Protein AF-A0A163B7Q5-F1 (afdb_monomer_lite)

Secondary structure (DSSP, 8-state):
--HHHHHHHHHHHHHHHHHHHHHHHHHHHHHHHHHHHHHHHS---------------------------------------PPPPPPPPPP---PPPP----------------------S--------HHHHHHHHHHHHHHHHHHHT--TT---B-TTSSBTT-HHHHHTTSEEEETTTTEEEETT-SS-SSS--TT--EE-----TTHHHHHHHHHHTT-SSTT--TTHHHHHS-TTT-GGGEETTEE--

Organism: Didymella rabiei (NCBI:txid5454)

pLDDT: mean 74.1, std 23.97, range [29.91, 97.88]

Structure (mmCIF, N/CA/C/O backbone):
data_AF-A0A163B7Q5-F1
#
_entry.id   AF-A0A163B7Q5-F1
#
loop_
_atom_site.group_PDB
_atom_site.id
_atom_site.type_symbol
_atom_site.label_atom_id
_atom_site.label_alt_id
_atom_site.label_comp_id
_atom_site.label_asym_id
_atom_site.label_entity_id
_atom_site.label_seq_id
_atom_site.pdbx_PDB_ins_code
_atom_site.Cartn_x
_atom_site.Cartn_y
_atom_site.Cartn_z
_atom_site.occupancy
_atom_site.B_iso_or_equiv
_atom_site.auth_seq_id
_atom_site.auth_comp_id
_atom_site.auth_asym_id
_atom_site.auth_atom_id
_atom_site.pdbx_PDB_model_num
ATOM 1 N N . MET A 1 1 ? -5.877 -2.031 41.398 1.00 62.75 1 MET A N 1
ATOM 2 C CA . MET A 1 1 ? -5.238 -0.887 40.719 1.00 62.75 1 MET A CA 1
ATOM 3 C C . MET A 1 1 ? -6.334 0.127 40.439 1.00 62.75 1 MET A C 1
ATOM 5 O O . MET A 1 1 ? -7.378 -0.282 39.944 1.00 62.75 1 MET A O 1
ATOM 9 N N . ASP A 1 2 ? -6.171 1.376 40.870 1.00 93.00 2 ASP A N 1
ATOM 10 C CA . ASP A 1 2 ? -7.212 2.406 40.748 1.00 93.00 2 ASP A CA 1
ATOM 11 C C . ASP A 1 2 ? -7.309 2.894 39.292 1.00 93.00 2 ASP A C 1
ATOM 13 O O . ASP A 1 2 ? -6.299 3.161 38.643 1.00 93.00 2 ASP A O 1
ATOM 17 N N . THR A 1 3 ? -8.530 3.030 38.776 1.00 92.44 3 THR A N 1
ATOM 18 C CA . THR A 1 3 ? -8.828 3.637 37.469 1.00 92.44 3 THR A CA 1
ATOM 19 C C . THR A 1 3 ? -8.140 4.985 37.245 1.00 92.44 3 THR A C 1
ATOM 21 O O . THR A 1 3 ? -7.696 5.261 36.133 1.00 92.44 3 THR A O 1
ATOM 24 N N . ARG A 1 4 ? -7.975 5.810 38.288 1.00 93.88 4 ARG A N 1
ATOM 25 C CA . ARG A 1 4 ? -7.250 7.088 38.178 1.00 93.88 4 ARG A CA 1
ATOM 26 C C . ARG A 1 4 ? -5.761 6.904 37.895 1.00 93.88 4 ARG A C 1
ATOM 28 O O . ARG A 1 4 ? -5.181 7.693 37.154 1.00 93.88 4 ARG A O 1
ATOM 35 N N . GLN A 1 5 ? -5.164 5.857 38.454 1.00 93.94 5 GLN A N 1
ATOM 36 C CA . GLN A 1 5 ? -3.753 5.536 38.263 1.00 93.94 5 GLN A CA 1
ATOM 37 C C . GLN A 1 5 ? -3.486 5.071 36.826 1.00 93.94 5 GLN A C 1
ATOM 39 O O . GLN A 1 5 ? -2.539 5.534 36.200 1.00 93.94 5 GLN A O 1
ATOM 44 N N . LEU A 1 6 ? -4.378 4.248 36.263 1.00 93.50 6 LEU A N 1
ATOM 45 C CA . LEU A 1 6 ? -4.289 3.813 34.863 1.00 93.50 6 LEU A CA 1
ATOM 46 C C . LEU A 1 6 ? -4.396 4.982 33.873 1.00 93.50 6 LEU A C 1
ATOM 48 O O . LEU A 1 6 ? -3.662 5.019 32.890 1.00 93.50 6 LEU A O 1
ATOM 52 N N . VAL A 1 7 ? -5.277 5.954 34.133 1.00 94.69 7 VAL A N 1
ATOM 53 C CA . VAL A 1 7 ? -5.401 7.150 33.279 1.00 94.69 7 VAL A CA 1
ATOM 54 C C . VAL A 1 7 ? -4.120 7.989 33.322 1.00 94.69 7 VAL A C 1
ATOM 56 O O . VAL A 1 7 ? -3.622 8.388 32.272 1.00 94.69 7 VAL A O 1
ATOM 59 N N . GLN A 1 8 ? -3.536 8.191 34.508 1.00 94.50 8 GLN A N 1
ATOM 60 C CA . GLN A 1 8 ? -2.266 8.912 34.645 1.00 94.50 8 GLN A CA 1
ATOM 61 C C . GLN A 1 8 ? -1.108 8.213 33.924 1.00 94.50 8 GLN A C 1
ATOM 63 O O . GLN A 1 8 ? -0.305 8.877 33.268 1.00 94.50 8 GLN A O 1
ATOM 68 N N . GLU A 1 9 ? -1.022 6.885 34.013 1.00 95.19 9 GLU A N 1
ATOM 69 C CA . GLU A 1 9 ? -0.003 6.110 33.300 1.00 95.19 9 GLU A CA 1
ATOM 70 C C . GLU A 1 9 ? -0.167 6.224 31.780 1.00 95.19 9 GLU A C 1
ATOM 72 O O . GLU A 1 9 ? 0.824 6.385 31.068 1.00 95.19 9 GLU A O 1
ATOM 77 N N . LEU A 1 10 ? -1.404 6.212 31.277 1.00 94.12 10 LEU A N 1
ATOM 78 C CA . LEU A 1 10 ? -1.697 6.318 29.847 1.00 94.12 10 LEU A CA 1
ATOM 79 C C . LEU A 1 10 ? -1.366 7.714 29.296 1.00 94.12 10 LEU A C 1
ATOM 81 O O . LEU A 1 10 ? -0.771 7.826 28.220 1.00 94.12 10 LEU A O 1
ATOM 85 N N . ASP A 1 11 ? -1.662 8.772 30.054 1.00 93.44 11 ASP A N 1
ATOM 86 C CA . ASP A 1 11 ? -1.279 10.144 29.704 1.00 93.44 11 ASP A CA 1
ATOM 87 C C . ASP A 1 11 ? 0.243 10.340 29.731 1.00 93.44 11 ASP A C 1
ATOM 89 O O . ASP A 1 11 ? 0.811 10.944 28.813 1.00 93.44 11 ASP A O 1
ATOM 93 N N . ALA A 1 12 ? 0.932 9.770 30.724 1.00 93.06 12 ALA A N 1
ATOM 94 C CA . ALA A 1 12 ? 2.392 9.783 30.787 1.00 93.06 12 ALA A CA 1
ATOM 95 C C . ALA A 1 12 ? 3.013 9.037 29.594 1.00 93.06 12 ALA A C 1
ATOM 97 O O . ALA A 1 12 ? 3.944 9.537 28.956 1.00 93.06 12 ALA A O 1
ATOM 98 N N . LEU A 1 13 ? 2.461 7.873 29.235 1.00 94.50 13 LEU A N 1
ATOM 99 C CA . LEU A 1 13 ? 2.893 7.101 28.072 1.00 94.50 13 LEU A CA 1
ATOM 100 C C . LEU A 1 13 ? 2.707 7.908 26.780 1.00 94.50 13 LEU A C 1
ATOM 102 O O . LEU A 1 13 ? 3.612 7.974 25.949 1.00 94.50 13 LEU A O 1
ATOM 106 N N . ARG A 1 14 ? 1.562 8.582 26.631 1.00 90.44 14 ARG A N 1
ATOM 107 C CA . ARG A 1 14 ? 1.265 9.441 25.478 1.00 90.44 14 ARG A CA 1
ATOM 108 C C . ARG A 1 14 ? 2.238 10.616 25.376 1.00 90.44 14 ARG A C 1
ATOM 110 O O . ARG A 1 14 ? 2.710 10.915 24.277 1.00 90.44 14 ARG A O 1
ATOM 117 N N . GLY A 1 15 ? 2.579 11.244 26.502 1.00 91.12 15 GLY A N 1
ATOM 118 C CA . GLY A 1 15 ? 3.606 12.285 26.570 1.00 91.12 15 GLY A CA 1
ATOM 119 C C . GLY A 1 15 ? 4.985 11.775 26.139 1.00 91.12 15 GLY A C 1
ATOM 120 O O . GLY A 1 15 ? 5.662 12.412 25.329 1.00 91.12 15 GLY A O 1
ATOM 121 N N . ASN A 1 16 ? 5.364 10.580 26.596 1.00 92.88 16 ASN A N 1
ATOM 122 C CA . ASN A 1 16 ? 6.620 9.936 26.211 1.00 92.88 16 ASN A CA 1
ATOM 123 C C . ASN A 1 16 ? 6.667 9.613 24.711 1.00 92.88 16 ASN A C 1
ATOM 125 O O . ASN A 1 16 ? 7.675 9.887 24.059 1.00 92.88 16 ASN A O 1
ATOM 129 N N . PHE A 1 17 ? 5.570 9.114 24.132 1.00 91.81 17 PHE A N 1
ATOM 130 C CA . PHE A 1 17 ? 5.479 8.873 22.690 1.00 91.81 17 PHE A CA 1
ATOM 131 C C . PHE A 1 17 ? 5.571 10.161 21.870 1.00 91.81 17 PHE A C 1
ATOM 133 O O . PHE A 1 17 ? 6.234 10.176 20.833 1.00 91.81 17 PHE A O 1
ATOM 140 N N . ALA A 1 18 ? 4.951 11.253 22.324 1.00 86.12 18 ALA A N 1
ATOM 141 C CA . ALA A 1 18 ? 5.068 12.546 21.655 1.00 86.12 18 ALA A CA 1
ATOM 142 C C . ALA A 1 18 ? 6.522 13.046 21.654 1.00 86.12 18 ALA A C 1
ATOM 144 O O . ALA A 1 18 ? 7.028 13.464 20.612 1.00 86.12 18 ALA A O 1
ATOM 145 N N . LYS A 1 19 ? 7.220 12.925 22.791 1.00 88.31 19 LYS A N 1
ATOM 146 C CA . LYS A 1 19 ? 8.642 13.272 22.907 1.00 88.31 19 LYS A CA 1
ATOM 147 C C . LYS A 1 19 ? 9.512 12.416 21.983 1.00 88.31 19 LYS A C 1
ATOM 149 O O . LYS A 1 19 ? 10.311 12.962 21.226 1.00 88.31 19 LYS A O 1
ATOM 154 N N . TYR A 1 20 ? 9.300 11.101 21.984 1.00 90.81 20 TYR A N 1
ATOM 155 C CA . TYR A 1 20 ? 10.037 10.170 21.129 1.00 90.81 20 TYR A CA 1
ATOM 156 C C . TYR A 1 20 ? 9.820 10.454 19.637 1.00 90.81 20 TYR A C 1
ATOM 158 O O . TYR A 1 20 ? 10.761 10.405 18.851 1.00 90.81 20 TYR A O 1
ATOM 166 N N . ARG A 1 21 ? 8.596 10.824 19.233 1.00 89.12 21 ARG A N 1
ATOM 167 C CA . ARG A 1 21 ? 8.304 11.231 17.849 1.00 89.12 21 ARG A CA 1
ATOM 168 C C . ARG A 1 21 ? 9.089 12.469 17.422 1.00 89.12 21 ARG A C 1
ATOM 170 O O . ARG A 1 21 ? 9.600 12.488 16.306 1.00 89.12 21 ARG A O 1
ATOM 177 N N . VAL A 1 22 ? 9.180 13.485 18.282 1.00 89.94 22 VAL A N 1
ATOM 178 C CA . VAL A 1 22 ? 9.957 14.703 17.994 1.00 89.94 22 VAL A CA 1
ATOM 179 C C . VAL A 1 22 ? 11.446 14.377 17.890 1.00 89.94 22 VAL A C 1
ATOM 181 O O . VAL A 1 22 ? 12.104 14.809 16.949 1.00 89.94 22 VAL A O 1
ATOM 184 N N . GLU A 1 23 ? 11.970 13.570 18.811 1.00 91.31 23 GLU A N 1
ATOM 185 C CA . GLU A 1 23 ? 13.373 13.148 18.801 1.00 91.31 23 GLU A CA 1
ATOM 186 C C . GLU A 1 23 ? 13.722 12.339 17.543 1.00 91.31 23 GLU A C 1
ATOM 188 O O . GLU A 1 23 ? 14.740 12.593 16.898 1.00 91.31 23 GLU A O 1
ATOM 193 N N . MET A 1 24 ? 12.838 11.427 17.131 1.00 92.31 24 MET A N 1
ATOM 194 C CA . MET A 1 24 ? 13.016 10.645 15.910 1.00 92.31 24 MET A CA 1
ATOM 195 C C . MET A 1 24 ? 12.986 11.522 14.654 1.00 92.31 24 MET A C 1
ATOM 197 O O . MET A 1 24 ? 13.811 11.334 13.763 1.00 92.31 24 MET A O 1
ATOM 201 N N . ALA A 1 25 ? 12.083 12.507 14.589 1.00 87.12 25 ALA A N 1
ATOM 202 C CA . ALA A 1 25 ? 12.035 13.459 13.479 1.00 87.12 25 ALA A CA 1
ATOM 203 C C . ALA A 1 25 ? 13.341 14.267 13.372 1.00 87.12 25 ALA A C 1
ATOM 205 O O . ALA A 1 25 ? 13.926 14.352 12.297 1.00 87.12 25 ALA A O 1
ATOM 206 N N . LEU A 1 26 ? 13.863 14.763 14.500 1.00 91.62 26 LEU A N 1
ATOM 207 C CA . LEU A 1 26 ? 15.153 15.462 14.538 1.00 91.62 26 LEU A CA 1
ATOM 208 C C . LEU A 1 26 ? 16.321 14.563 14.108 1.00 91.62 26 LEU A C 1
ATOM 210 O O . LEU A 1 26 ? 17.268 15.032 13.469 1.00 91.62 26 LEU A O 1
ATOM 214 N N . HIS A 1 27 ? 16.272 13.275 14.451 1.00 93.19 27 HIS A N 1
ATOM 215 C CA . HIS A 1 27 ? 17.289 12.318 14.034 1.00 93.19 27 HIS A CA 1
ATOM 216 C C . HIS A 1 27 ? 17.233 12.056 12.522 1.00 93.19 27 HIS A C 1
ATOM 218 O O . HIS A 1 27 ? 18.281 12.057 11.875 1.00 93.19 27 HIS A O 1
ATOM 224 N N . ILE A 1 28 ? 16.036 11.911 11.946 1.00 92.06 28 ILE A N 1
ATOM 225 C CA . ILE A 1 28 ? 15.842 11.776 10.495 1.00 92.06 28 ILE A CA 1
ATOM 226 C C . ILE A 1 28 ? 16.388 13.016 9.770 1.00 92.06 28 ILE A C 1
ATOM 228 O O . ILE A 1 28 ? 17.255 12.868 8.910 1.00 92.06 28 ILE A O 1
ATOM 232 N N . ASP A 1 29 ? 16.016 14.228 10.196 1.00 89.38 29 ASP A N 1
ATOM 233 C CA . ASP A 1 29 ? 16.519 15.486 9.615 1.00 89.38 29 ASP A CA 1
ATOM 234 C C . ASP A 1 29 ? 18.052 15.616 9.719 1.00 89.38 29 ASP A C 1
ATOM 236 O O . ASP A 1 29 ? 18.725 16.224 8.879 1.00 89.38 29 ASP A O 1
ATOM 240 N N . SER A 1 30 ? 18.646 15.075 10.786 1.00 92.69 30 SER A N 1
ATOM 241 C CA . SER A 1 30 ? 20.101 15.020 10.956 1.00 92.69 30 SER A CA 1
ATOM 242 C C . SER A 1 30 ? 20.753 14.056 9.959 1.00 92.69 30 SER A C 1
ATOM 244 O O . SER A 1 30 ? 21.763 14.396 9.337 1.00 92.69 30 SER A O 1
ATOM 246 N N . LEU A 1 31 ? 20.168 12.871 9.764 1.00 93.31 31 LEU A N 1
ATOM 247 C CA . LEU A 1 31 ? 20.657 11.884 8.802 1.00 93.31 31 LEU A CA 1
ATOM 248 C C . LEU A 1 31 ? 20.536 12.384 7.361 1.00 93.31 31 LEU A C 1
ATOM 250 O O . LEU A 1 31 ? 21.494 12.243 6.604 1.00 93.31 31 LEU A O 1
ATOM 254 N N . GLU A 1 32 ? 19.429 13.031 6.999 1.00 93.50 32 GLU A N 1
ATOM 255 C CA . GLU A 1 32 ? 19.245 13.626 5.671 1.00 93.50 32 GLU A CA 1
ATOM 256 C C . GLU A 1 32 ? 20.287 14.713 5.389 1.00 93.50 32 GLU A C 1
ATOM 258 O O . GLU A 1 32 ? 20.926 14.709 4.336 1.00 93.50 32 GLU A O 1
ATOM 263 N N . ARG A 1 33 ? 20.555 15.601 6.357 1.00 92.06 33 ARG A N 1
ATOM 264 C CA . ARG A 1 33 ? 21.619 16.611 6.221 1.00 92.06 33 ARG A CA 1
ATOM 265 C C . ARG A 1 33 ? 22.997 15.982 6.035 1.00 92.06 33 ARG A C 1
ATOM 267 O O . ARG A 1 33 ? 23.770 16.449 5.200 1.00 92.06 33 ARG A O 1
ATOM 274 N N . ARG A 1 34 ? 23.309 14.919 6.781 1.00 93.44 34 ARG A N 1
ATOM 275 C CA . ARG A 1 34 ? 24.580 14.189 6.646 1.00 93.44 34 ARG A CA 1
ATOM 276 C C . ARG A 1 34 ? 24.700 13.495 5.294 1.00 93.44 34 ARG A C 1
ATOM 278 O O . ARG A 1 34 ? 25.780 13.517 4.713 1.00 93.44 34 ARG A O 1
ATOM 285 N N . LEU A 1 35 ? 23.613 12.910 4.79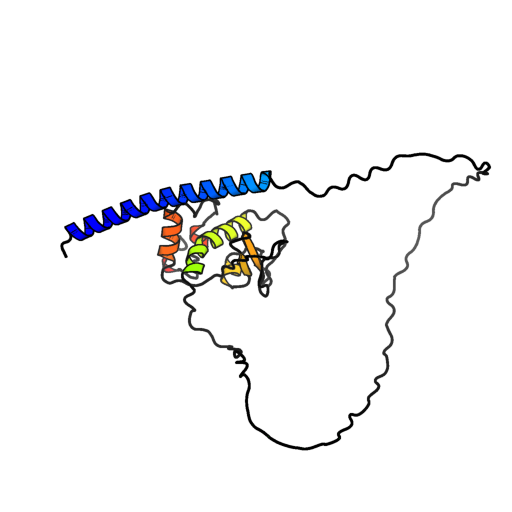4 1.00 92.44 35 LEU A N 1
ATOM 286 C CA . LEU A 1 35 ? 23.578 12.257 3.489 1.00 92.44 35 LEU A CA 1
ATOM 287 C C . LEU A 1 35 ? 23.794 13.272 2.360 1.00 92.44 35 LEU A C 1
ATOM 289 O O . LEU A 1 35 ? 24.677 13.070 1.533 1.00 92.44 35 LEU A O 1
ATOM 293 N N . ASN A 1 36 ? 23.098 14.409 2.400 1.00 88.94 36 ASN A N 1
ATOM 294 C CA . ASN A 1 36 ? 23.266 15.491 1.424 1.00 88.94 36 ASN A CA 1
ATOM 295 C C . ASN A 1 36 ? 24.683 16.090 1.452 1.00 88.94 36 ASN A C 1
ATOM 297 O O . ASN A 1 36 ? 25.256 16.402 0.406 1.00 88.94 36 ASN A O 1
ATOM 301 N N . ALA A 1 37 ? 25.276 16.237 2.642 1.00 89.50 37 ALA A N 1
ATOM 302 C CA . ALA A 1 37 ? 26.657 16.693 2.786 1.00 89.50 37 ALA A CA 1
ATOM 303 C C . ALA A 1 37 ? 27.660 15.672 2.224 1.00 89.50 37 ALA A C 1
ATOM 305 O O . ALA A 1 37 ? 28.611 16.060 1.547 1.00 89.50 37 ALA A O 1
ATOM 306 N N . ALA A 1 38 ? 27.436 14.376 2.460 1.00 87.25 38 ALA A N 1
ATOM 307 C CA . ALA A 1 38 ? 28.262 13.309 1.903 1.00 87.25 38 ALA A CA 1
ATOM 308 C C . ALA A 1 38 ? 28.147 13.236 0.372 1.00 87.25 38 ALA A C 1
ATOM 310 O O . ALA A 1 38 ? 29.160 13.090 -0.305 1.00 87.25 38 ALA A O 1
ATOM 311 N N . GLU A 1 39 ? 26.943 13.403 -0.179 1.00 87.19 39 GLU A N 1
ATOM 312 C CA . GLU A 1 39 ? 26.709 13.444 -1.626 1.00 87.19 39 GLU A CA 1
ATOM 313 C C . GLU A 1 39 ? 27.390 14.655 -2.276 1.00 87.19 39 GLU A C 1
ATOM 315 O O . GLU A 1 39 ? 28.044 14.522 -3.310 1.00 87.19 39 GLU A O 1
ATOM 320 N N . SER A 1 40 ? 27.339 15.815 -1.618 1.00 83.12 40 SER A N 1
ATOM 321 C CA . SER A 1 40 ? 28.021 17.033 -2.078 1.00 83.12 40 SER A CA 1
ATOM 322 C C . SER A 1 40 ? 29.551 16.936 -1.998 1.00 83.12 40 SER A C 1
ATOM 324 O O . SER A 1 40 ? 30.251 17.628 -2.734 1.00 83.12 40 SER A O 1
ATOM 326 N N . ALA A 1 41 ? 30.082 16.094 -1.106 1.00 79.81 41 ALA A N 1
ATOM 327 C CA . ALA A 1 41 ? 31.518 15.887 -0.923 1.00 79.81 41 ALA A CA 1
ATOM 328 C C . ALA A 1 41 ? 32.112 14.825 -1.866 1.00 79.81 41 ALA A C 1
ATOM 330 O O . ALA A 1 41 ? 33.336 14.684 -1.929 1.00 79.81 41 ALA A O 1
ATOM 331 N N . LEU A 1 42 ? 31.286 14.076 -2.606 1.00 77.00 42 LEU A N 1
ATOM 332 C CA . LEU A 1 42 ? 31.772 13.098 -3.576 1.00 77.00 42 LEU A CA 1
ATOM 333 C C . LEU A 1 42 ? 32.276 13.810 -4.847 1.00 77.00 42 LEU A C 1
ATOM 335 O O . LEU A 1 42 ? 31.498 14.473 -5.541 1.00 77.00 42 LEU A O 1
ATOM 339 N N . PRO A 1 43 ? 33.563 13.661 -5.216 1.00 61.84 43 PRO A N 1
ATOM 340 C CA . PRO A 1 43 ? 34.053 14.185 -6.480 1.00 61.84 43 PRO A CA 1
ATOM 341 C C . PRO A 1 43 ? 33.360 13.453 -7.635 1.00 61.84 43 PRO A C 1
ATOM 343 O O . PRO A 1 43 ? 33.356 12.223 -7.690 1.00 61.84 43 PRO A O 1
ATOM 346 N N . HIS A 1 44 ? 32.796 14.213 -8.579 1.00 54.81 44 HIS A N 1
ATOM 347 C CA . HIS A 1 44 ? 32.287 13.695 -9.850 1.00 54.81 44 HIS A CA 1
ATOM 348 C C . HIS A 1 44 ? 33.448 13.108 -10.669 1.00 54.81 44 HIS A C 1
ATOM 350 O O . HIS A 1 44 ? 34.049 13.780 -11.508 1.00 54.81 44 HIS A O 1
ATOM 356 N N . SER A 1 45 ? 33.796 11.849 -10.418 1.00 50.91 45 SER A N 1
ATOM 357 C CA . SER A 1 45 ? 34.753 11.113 -11.232 1.00 50.91 45 SER A CA 1
ATOM 358 C C . SER A 1 45 ? 34.032 10.508 -12.440 1.00 50.91 45 SER A C 1
ATOM 360 O O . SER A 1 45 ? 33.151 9.663 -12.313 1.00 50.91 45 SER A O 1
ATOM 362 N N . GLY A 1 46 ? 34.415 10.953 -13.643 1.00 42.12 46 GLY A N 1
ATOM 363 C CA . GLY A 1 46 ? 34.201 10.166 -14.862 1.00 42.12 46 GLY A CA 1
ATOM 364 C C . GLY A 1 46 ? 33.520 10.851 -16.047 1.00 42.12 46 GLY A C 1
ATOM 365 O O . GLY A 1 46 ? 32.549 10.323 -16.579 1.00 42.12 46 GLY A O 1
ATOM 366 N N . ARG A 1 47 ? 34.086 11.945 -16.572 1.00 40.09 47 ARG A N 1
ATOM 367 C CA . ARG A 1 47 ? 34.043 12.191 -18.026 1.00 40.09 47 ARG A CA 1
ATOM 368 C C . ARG A 1 47 ? 35.475 12.381 -18.524 1.00 40.09 47 ARG A C 1
ATOM 370 O O . ARG A 1 47 ? 36.058 13.426 -18.234 1.00 40.09 47 ARG A O 1
ATOM 377 N N . PRO A 1 48 ? 36.077 11.420 -19.246 1.00 43.03 48 PRO A N 1
ATOM 378 C CA . PRO A 1 48 ? 37.376 11.664 -19.850 1.00 43.03 48 PRO A CA 1
ATOM 379 C C . PRO A 1 48 ? 37.207 12.694 -20.976 1.00 43.03 48 PRO A C 1
ATOM 381 O O . PRO A 1 48 ? 36.561 12.439 -21.992 1.00 43.03 48 PRO A O 1
ATOM 384 N N . LYS A 1 49 ? 37.769 13.891 -20.770 1.00 44.12 49 LYS A N 1
ATOM 385 C CA . LYS A 1 49 ? 38.087 14.836 -21.844 1.00 44.12 49 LYS A CA 1
ATOM 386 C C . LYS A 1 49 ? 39.256 14.241 -22.626 1.00 44.12 49 LYS A C 1
ATOM 388 O O . LYS A 1 49 ? 40.384 14.265 -22.145 1.00 44.12 49 LYS A O 1
ATOM 393 N N . ALA A 1 50 ? 38.995 13.720 -23.820 1.00 37.84 50 ALA A N 1
ATOM 394 C CA . ALA A 1 50 ? 40.050 13.493 -24.796 1.00 37.84 50 ALA A CA 1
ATOM 395 C C . ALA A 1 50 ? 40.556 14.865 -25.272 1.00 37.84 50 ALA A C 1
ATOM 397 O O . ALA A 1 50 ? 39.886 15.557 -26.037 1.00 37.84 50 ALA A O 1
ATOM 398 N N . ALA A 1 51 ? 41.711 15.279 -24.759 1.00 41.19 51 ALA A N 1
ATOM 399 C CA . ALA A 1 51 ? 42.525 16.328 -25.347 1.00 41.19 51 ALA A CA 1
ATOM 400 C C . ALA A 1 51 ? 43.440 15.670 -26.387 1.00 41.19 51 ALA A C 1
ATOM 402 O O . ALA A 1 51 ? 44.238 14.805 -26.039 1.00 41.19 51 ALA A O 1
ATOM 403 N N . SER A 1 52 ? 43.309 16.059 -27.655 1.00 36.69 52 SER A N 1
ATOM 404 C CA . SER A 1 52 ? 44.277 15.717 -28.698 1.00 36.69 52 SER A CA 1
ATOM 405 C C . SER A 1 52 ? 44.454 16.918 -29.629 1.00 36.69 52 SER A C 1
ATOM 407 O O . SER A 1 52 ? 43.615 17.198 -30.479 1.00 36.69 52 SER A O 1
ATOM 409 N N . GLN A 1 53 ? 45.543 17.647 -29.401 1.00 34.31 53 GLN A N 1
ATOM 410 C CA . GLN A 1 53 ? 46.191 18.679 -30.225 1.00 34.31 53 GLN A CA 1
ATOM 411 C C . GLN A 1 53 ? 47.685 18.515 -29.888 1.00 34.31 53 GLN A C 1
ATOM 413 O O . GLN A 1 53 ? 47.989 18.389 -28.705 1.00 34.31 53 GLN A O 1
ATOM 418 N N . CYS A 1 54 ? 48.692 18.435 -30.763 1.00 29.91 54 CYS A N 1
ATOM 419 C CA . CYS A 1 54 ? 48.972 18.732 -32.187 1.00 29.91 54 CYS A CA 1
ATOM 420 C C . CYS A 1 54 ? 50.294 17.961 -32.552 1.00 29.91 54 CYS A C 1
ATOM 422 O O . CYS A 1 54 ? 50.759 17.251 -31.657 1.00 29.91 54 CYS A O 1
ATOM 424 N N . PRO A 1 55 ? 50.994 18.079 -33.722 1.00 42.00 55 PRO A N 1
ATOM 425 C CA . PRO A 1 55 ? 50.840 18.930 -34.928 1.00 42.00 55 PRO A CA 1
ATOM 426 C C . PRO A 1 55 ? 50.943 18.155 -36.288 1.00 42.00 55 PRO A C 1
ATOM 428 O O . PRO A 1 55 ? 51.077 16.931 -36.285 1.00 42.00 55 PRO A O 1
ATOM 431 N N . PRO A 1 56 ? 50.867 18.827 -37.467 1.00 42.75 56 PRO A N 1
ATOM 432 C CA . PRO A 1 56 ? 50.830 18.166 -38.775 1.00 42.75 56 PRO A CA 1
ATOM 433 C C . PRO A 1 56 ? 52.225 17.978 -39.393 1.00 42.75 56 PRO A C 1
ATOM 435 O O . PRO A 1 56 ? 53.091 18.844 -39.269 1.00 42.75 56 PRO A O 1
ATOM 438 N N . LEU A 1 57 ? 52.410 16.891 -40.150 1.00 33.41 57 LEU A N 1
ATOM 439 C CA . LEU A 1 57 ? 53.510 16.746 -41.106 1.00 33.41 57 LEU A CA 1
ATOM 440 C C . LEU A 1 57 ? 52.971 16.669 -42.535 1.00 33.41 57 LEU A C 1
ATOM 442 O O . LEU A 1 57 ? 51.947 16.059 -42.830 1.00 33.41 57 LEU A O 1
ATOM 446 N N . ARG A 1 58 ? 53.678 17.401 -43.388 1.00 31.34 58 ARG A N 1
ATOM 447 C CA . ARG A 1 58 ? 53.319 17.864 -44.722 1.00 31.34 58 ARG A CA 1
ATOM 448 C C . ARG A 1 58 ? 53.907 16.929 -45.785 1.00 31.34 58 ARG A C 1
ATOM 450 O O . ARG A 1 58 ? 55.000 16.405 -45.604 1.00 31.34 58 ARG A O 1
ATOM 457 N N . SER A 1 59 ? 53.226 16.897 -46.929 1.00 31.67 59 SER A N 1
ATOM 458 C CA . SER A 1 59 ? 53.731 16.586 -48.275 1.00 31.67 59 SER A CA 1
ATOM 459 C C . SER A 1 59 ? 53.959 15.120 -48.660 1.00 31.67 59 SER A C 1
ATOM 461 O O . SER A 1 59 ? 55.018 14.545 -48.440 1.00 31.67 59 SER A O 1
ATOM 463 N N . THR A 1 60 ? 53.046 14.602 -49.479 1.00 33.81 60 THR A N 1
ATOM 464 C CA . THR A 1 60 ? 53.436 14.001 -50.764 1.00 33.81 60 THR A CA 1
ATOM 465 C C . THR A 1 60 ? 52.397 14.376 -51.816 1.00 33.81 60 THR A C 1
ATOM 467 O O . THR A 1 60 ? 51.195 14.391 -51.566 1.00 33.81 60 THR A O 1
ATOM 470 N N . LEU A 1 61 ? 52.918 14.830 -52.949 1.00 32.84 61 LEU A N 1
ATOM 471 C CA . LEU A 1 61 ? 52.240 15.480 -54.059 1.00 32.84 61 LEU A CA 1
ATOM 472 C C . LEU A 1 61 ? 51.807 14.451 -55.117 1.00 32.84 61 LEU A C 1
ATOM 474 O O . LEU A 1 61 ? 52.571 13.539 -55.423 1.00 32.84 61 LEU A O 1
ATO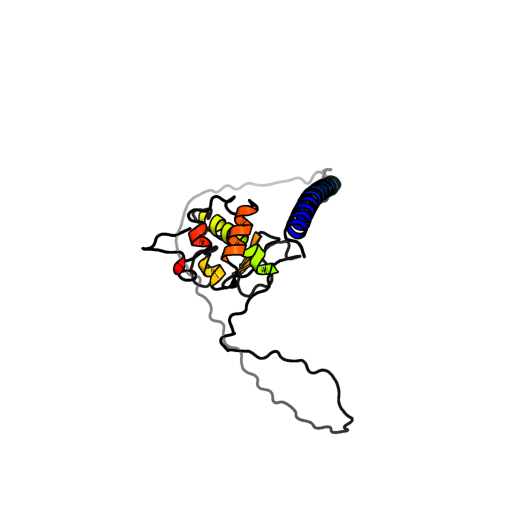M 478 N N . SER A 1 62 ? 50.666 14.759 -55.750 1.00 42.06 62 SER A N 1
ATOM 479 C CA . SER A 1 62 ? 50.312 14.473 -57.159 1.00 42.06 62 SER A CA 1
ATOM 480 C C . SER A 1 62 ? 49.648 13.121 -57.504 1.00 42.06 62 SER A C 1
ATOM 482 O O . SER A 1 62 ? 49.819 12.138 -56.794 1.00 42.06 62 SER A O 1
ATOM 484 N N . PRO A 1 63 ? 48.897 13.044 -58.626 1.00 44.91 63 PRO A N 1
ATOM 485 C CA . PRO A 1 63 ? 47.630 13.748 -58.842 1.00 44.91 63 PRO A CA 1
ATOM 486 C C . PRO A 1 63 ? 46.520 12.813 -59.379 1.00 44.91 63 PRO A C 1
ATOM 488 O O . PRO A 1 63 ? 46.764 11.695 -59.824 1.00 44.91 63 PRO A O 1
ATOM 491 N N . ALA A 1 64 ? 45.285 13.318 -59.367 1.00 35.06 64 ALA A N 1
ATOM 492 C CA . ALA A 1 64 ? 44.128 12.730 -60.045 1.00 35.06 64 ALA A CA 1
ATOM 493 C C . ALA A 1 64 ? 44.337 12.610 -61.572 1.00 35.06 64 ALA A C 1
ATOM 495 O O . ALA A 1 64 ? 45.168 13.317 -62.149 1.00 35.06 64 ALA A O 1
ATOM 496 N N . PRO A 1 65 ? 43.483 11.827 -62.249 1.00 46.53 65 PRO A N 1
ATOM 497 C CA . PRO A 1 65 ? 42.454 12.544 -62.995 1.00 46.53 65 PRO A CA 1
ATOM 498 C C . PRO A 1 65 ? 41.036 12.045 -62.719 1.00 46.53 65 PRO A C 1
ATOM 500 O O . PRO A 1 65 ? 40.770 10.874 -62.456 1.00 46.53 65 PRO A O 1
ATOM 503 N N . ALA A 1 66 ? 40.130 13.013 -62.801 1.00 35.59 66 ALA A N 1
ATOM 504 C CA . ALA A 1 66 ? 38.696 12.842 -62.819 1.00 35.59 66 ALA A CA 1
ATOM 505 C C . ALA A 1 66 ? 38.248 11.963 -63.995 1.00 35.59 66 ALA A C 1
ATOM 507 O O . ALA A 1 66 ? 38.771 12.082 -65.101 1.00 35.59 66 ALA A O 1
ATOM 508 N N . SER A 1 67 ? 37.190 11.187 -63.778 1.00 37.31 67 SER A N 1
ATOM 509 C CA . SER A 1 67 ? 36.245 10.898 -64.848 1.00 37.31 67 SER A CA 1
ATOM 510 C C . SER A 1 67 ? 34.832 10.863 -64.277 1.00 37.31 67 SER A C 1
ATOM 512 O O . SER A 1 67 ? 34.493 10.035 -63.432 1.00 37.31 67 SER A O 1
ATOM 514 N N . ASN A 1 68 ? 34.046 11.845 -64.708 1.00 38.28 68 ASN A N 1
ATOM 515 C CA . ASN A 1 68 ? 32.611 11.938 -64.512 1.00 38.28 68 ASN A CA 1
ATOM 516 C C . ASN A 1 68 ? 31.925 10.922 -65.418 1.00 38.28 68 ASN A C 1
ATOM 518 O O . ASN A 1 68 ? 32.133 10.993 -66.620 1.00 38.28 68 ASN A O 1
ATOM 522 N N . HIS A 1 69 ? 31.007 10.123 -64.882 1.00 38.91 69 HIS A N 1
ATOM 523 C CA . HIS A 1 69 ? 29.786 9.766 -65.601 1.00 38.91 69 HIS A CA 1
ATOM 524 C C . HIS A 1 69 ? 28.657 9.577 -64.589 1.00 38.91 69 HIS A C 1
ATOM 526 O O . HIS A 1 69 ? 28.616 8.607 -63.836 1.00 38.91 69 HIS A O 1
ATOM 532 N N . GLY A 1 70 ? 27.734 10.538 -64.571 1.00 32.09 70 GLY A N 1
ATOM 533 C CA . GLY A 1 70 ? 26.360 10.249 -64.193 1.00 32.09 70 GLY A CA 1
ATOM 534 C C . GLY A 1 70 ? 25.692 9.443 -65.306 1.00 32.09 70 GLY A C 1
ATOM 535 O O . GLY A 1 70 ? 26.079 9.569 -66.464 1.00 32.09 70 GLY A O 1
ATOM 536 N N . HIS A 1 71 ? 24.727 8.601 -64.949 1.00 38.19 71 HIS A N 1
ATOM 537 C CA . HIS A 1 71 ? 23.356 8.628 -65.466 1.00 38.19 71 HIS A CA 1
ATOM 538 C C . HIS A 1 71 ? 22.583 7.388 -64.995 1.00 38.19 71 HIS A C 1
ATOM 540 O O . HIS A 1 71 ? 23.005 6.258 -65.194 1.00 38.19 71 HIS A O 1
ATOM 546 N N . SER A 1 72 ? 21.421 7.685 -64.411 1.00 33.16 72 SER A N 1
ATOM 547 C CA . SER A 1 72 ? 20.137 6.996 -64.552 1.00 33.16 72 SER A CA 1
ATOM 548 C C . SER A 1 72 ? 19.989 5.509 -64.211 1.00 33.16 72 SER A C 1
ATOM 550 O O . SER A 1 72 ? 20.529 4.630 -64.863 1.00 33.16 72 SER A O 1
ATOM 552 N N . SER A 1 73 ? 19.049 5.309 -63.277 1.00 38.44 73 SER A N 1
ATOM 553 C CA . SER A 1 73 ? 17.892 4.407 -63.356 1.00 38.44 73 SER A CA 1
ATOM 554 C C . SER A 1 73 ? 18.145 2.938 -63.666 1.00 38.44 73 SER A C 1
ATOM 556 O O . SER A 1 73 ? 18.595 2.614 -64.754 1.00 38.44 73 SER A O 1
ATOM 558 N N . THR A 1 74 ? 17.688 2.057 -62.767 1.00 38.62 74 THR A N 1
ATOM 559 C CA . THR A 1 74 ? 16.780 0.920 -63.050 1.00 38.62 74 THR A CA 1
ATOM 560 C C . THR A 1 74 ? 16.614 0.087 -61.766 1.00 38.62 74 THR A C 1
ATOM 562 O O . THR A 1 74 ? 17.543 -0.571 -61.316 1.00 38.62 74 THR A O 1
ATOM 565 N N . MET A 1 75 ? 15.420 0.120 -61.166 1.00 44.00 75 MET A N 1
ATOM 566 C CA . MET A 1 75 ? 14.865 -1.031 -60.431 1.00 44.00 75 MET A CA 1
ATOM 567 C C . MET A 1 75 ? 14.409 -2.042 -61.497 1.00 44.00 75 MET A C 1
ATOM 569 O O . MET A 1 75 ? 13.872 -1.582 -62.508 1.00 44.00 75 MET A O 1
ATOM 573 N N . PRO A 1 76 ? 14.557 -3.370 -61.318 1.00 45.91 76 PRO A N 1
ATOM 574 C CA . PRO A 1 76 ? 13.631 -4.091 -60.436 1.00 45.91 76 PRO A CA 1
ATOM 575 C C . PRO A 1 76 ? 14.183 -5.389 -59.805 1.00 45.91 76 PRO A C 1
ATOM 577 O O . PRO A 1 76 ? 15.199 -5.933 -60.218 1.00 45.91 76 PRO A O 1
ATOM 580 N N . GLY A 1 77 ? 13.400 -5.959 -58.883 1.00 32.72 77 GLY A N 1
ATOM 581 C CA . GLY A 1 77 ? 13.271 -7.418 -58.809 1.00 32.72 77 GLY A CA 1
ATOM 582 C C . GLY A 1 77 ? 13.852 -8.102 -57.574 1.00 32.72 77 GLY A C 1
ATOM 583 O O . GLY A 1 77 ? 15.044 -8.351 -57.483 1.00 32.72 77 GLY A O 1
ATOM 584 N N . PHE A 1 78 ? 12.945 -8.448 -56.657 1.00 40.03 78 PHE A N 1
ATOM 585 C CA . PHE A 1 78 ? 12.830 -9.747 -55.985 1.00 40.03 78 PHE A CA 1
ATOM 586 C C . PHE A 1 78 ? 14.028 -10.711 -56.082 1.00 40.03 78 PHE A C 1
ATOM 588 O O . PHE A 1 78 ? 14.292 -11.246 -57.149 1.00 40.03 78 PHE A O 1
ATOM 595 N N . THR A 1 79 ? 14.580 -11.109 -54.929 1.00 44.81 79 THR A N 1
ATOM 596 C CA . THR A 1 79 ? 14.683 -12.547 -54.614 1.00 44.81 79 THR A CA 1
ATOM 597 C C . THR A 1 79 ? 14.710 -12.804 -53.108 1.00 44.81 79 THR A C 1
ATOM 599 O O . THR A 1 79 ? 15.472 -12.230 -52.339 1.00 44.81 79 THR A O 1
ATOM 602 N N . GLU A 1 80 ? 13.810 -13.697 -52.743 1.00 41.34 80 GLU A N 1
ATOM 603 C CA . GLU A 1 80 ? 13.553 -14.375 -51.485 1.00 41.34 80 GLU A CA 1
ATOM 604 C C . GLU A 1 80 ? 14.808 -15.031 -50.874 1.00 41.34 80 GLU A C 1
ATOM 606 O O . GLU A 1 80 ? 15.435 -15.899 -51.484 1.00 41.34 80 GLU A O 1
ATOM 611 N N . HIS A 1 81 ? 15.160 -14.675 -49.632 1.00 38.53 81 HIS A N 1
ATOM 612 C CA . HIS A 1 81 ? 16.132 -15.437 -48.842 1.00 38.53 81 HIS A CA 1
ATOM 613 C C . HIS A 1 81 ? 15.491 -16.738 -48.346 1.00 38.53 81 HIS A C 1
ATOM 615 O O . HIS A 1 81 ? 14.965 -16.841 -47.235 1.00 38.53 81 HIS A O 1
ATOM 621 N N . ARG A 1 82 ? 15.542 -17.751 -49.213 1.00 40.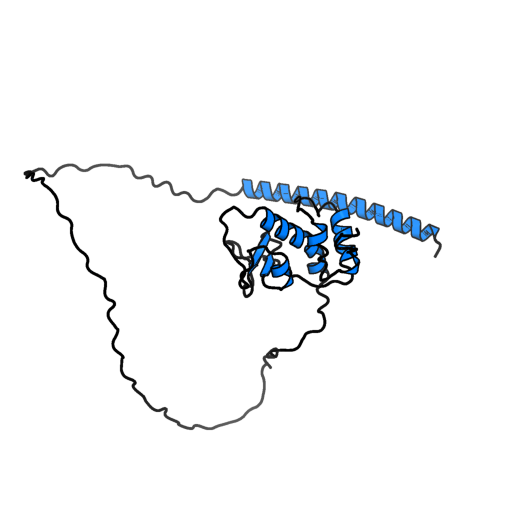56 82 ARG A N 1
ATOM 622 C CA . ARG A 1 82 ? 15.204 -19.137 -48.900 1.00 40.56 82 ARG A CA 1
ATOM 623 C C . ARG A 1 82 ? 16.196 -19.681 -47.869 1.00 40.56 82 ARG A C 1
ATOM 625 O O . ARG A 1 82 ? 17.401 -19.727 -48.100 1.00 40.56 82 ARG A O 1
ATOM 632 N N . ARG A 1 83 ? 15.657 -20.098 -46.723 1.00 41.97 83 ARG A N 1
ATOM 633 C CA . ARG A 1 83 ? 16.362 -20.807 -45.650 1.00 41.97 83 ARG A CA 1
ATOM 634 C C . ARG A 1 83 ? 16.949 -22.116 -46.186 1.00 41.97 83 ARG A C 1
ATOM 636 O O . ARG A 1 83 ? 16.224 -22.921 -46.769 1.00 41.97 83 ARG A O 1
ATOM 643 N N . HIS A 1 84 ? 18.237 -22.340 -45.946 1.00 44.09 84 HIS A N 1
ATOM 644 C CA . HIS A 1 84 ? 18.856 -23.655 -46.082 1.00 44.09 84 HIS A CA 1
ATOM 645 C C . HIS A 1 84 ? 18.426 -24.569 -44.921 1.00 44.09 84 HIS A C 1
ATOM 647 O O . HIS A 1 84 ? 18.474 -24.138 -43.767 1.00 44.09 84 HIS A O 1
ATOM 653 N N . PRO A 1 85 ? 18.029 -25.825 -45.186 1.00 52.12 85 PRO A N 1
ATOM 654 C CA . PRO A 1 85 ? 17.898 -26.840 -44.151 1.00 52.12 85 PRO A CA 1
ATOM 655 C C . PRO A 1 85 ? 19.278 -27.422 -43.811 1.00 52.12 85 PRO A C 1
ATOM 657 O O . PRO A 1 85 ? 20.006 -27.883 -44.689 1.00 52.12 85 PRO A O 1
ATOM 660 N N . HIS A 1 86 ? 19.634 -27.402 -42.526 1.00 45.69 86 HIS A N 1
ATOM 661 C CA . HIS A 1 86 ? 20.806 -28.102 -42.006 1.00 45.69 86 HIS A CA 1
ATOM 662 C C . HIS A 1 86 ? 20.571 -29.619 -42.035 1.00 45.69 86 HIS A C 1
ATOM 664 O O . HIS A 1 86 ? 19.537 -30.111 -41.582 1.00 45.69 86 HIS A O 1
ATOM 670 N N . ALA A 1 87 ? 21.546 -30.340 -42.588 1.00 47.53 87 ALA A N 1
ATOM 671 C CA . ALA A 1 87 ? 21.606 -31.795 -42.643 1.00 47.53 87 ALA A CA 1
ATOM 672 C C . ALA A 1 87 ? 21.826 -32.424 -41.246 1.00 47.53 87 ALA A C 1
ATOM 674 O O . ALA A 1 87 ? 22.468 -31.800 -40.396 1.00 47.53 87 ALA A O 1
ATOM 675 N N . PRO A 1 88 ? 21.336 -33.655 -40.998 1.00 44.47 88 PRO A N 1
ATOM 676 C CA . PRO A 1 88 ? 21.531 -34.359 -39.733 1.00 44.47 88 PRO A CA 1
ATOM 677 C C . PRO A 1 88 ? 22.918 -35.020 -39.654 1.00 44.47 88 PRO A C 1
ATOM 679 O O . PRO A 1 88 ? 23.363 -35.676 -40.595 1.00 44.47 88 PRO A O 1
ATOM 682 N N . LEU A 1 89 ? 23.590 -34.863 -38.509 1.00 47.50 89 LEU A N 1
ATOM 683 C CA . LEU A 1 89 ? 24.845 -35.544 -38.171 1.00 47.50 89 LEU A CA 1
ATOM 684 C C . LEU A 1 89 ? 24.577 -36.927 -37.534 1.00 47.50 89 LEU A C 1
ATOM 686 O O . LEU A 1 89 ? 23.564 -37.095 -36.852 1.00 47.50 89 LEU A O 1
ATOM 690 N N . PRO A 1 90 ? 25.470 -37.913 -37.739 1.00 50.09 90 PRO A N 1
ATOM 691 C CA . PRO A 1 90 ? 25.258 -39.300 -37.336 1.00 50.09 90 PRO A CA 1
ATOM 692 C C . PRO A 1 90 ? 25.473 -39.560 -35.837 1.00 50.09 90 PRO A C 1
ATOM 694 O O . PRO A 1 90 ? 26.368 -39.011 -35.195 1.00 50.09 90 PRO A O 1
ATOM 697 N N . ILE A 1 91 ? 24.651 -40.474 -35.318 1.00 45.03 91 ILE A N 1
ATOM 698 C CA . ILE A 1 91 ? 24.697 -41.067 -33.979 1.00 45.03 91 ILE A CA 1
ATOM 699 C C . ILE A 1 91 ? 25.892 -42.025 -33.908 1.00 45.03 91 ILE A C 1
ATOM 701 O O . ILE A 1 91 ? 25.942 -43.002 -34.653 1.00 45.03 91 ILE A O 1
ATOM 705 N N . ILE A 1 92 ? 26.830 -41.776 -32.992 1.00 47.78 92 ILE A N 1
ATOM 706 C CA . ILE A 1 92 ? 27.874 -42.739 -32.620 1.00 47.78 92 ILE A CA 1
ATOM 707 C C . ILE A 1 92 ? 27.639 -43.147 -31.166 1.00 47.78 92 ILE A C 1
ATOM 709 O O . ILE A 1 92 ? 27.962 -42.427 -30.225 1.00 47.78 92 ILE A O 1
ATOM 713 N N . THR A 1 93 ? 27.031 -44.318 -31.006 1.00 43.06 93 THR A N 1
ATOM 714 C CA . THR A 1 93 ? 26.935 -45.095 -29.766 1.00 43.06 93 THR A CA 1
ATOM 715 C C . THR A 1 93 ? 28.284 -45.733 -29.442 1.00 43.06 93 THR A C 1
ATOM 717 O O . THR A 1 93 ? 28.828 -46.461 -30.270 1.00 43.06 93 THR A O 1
ATOM 720 N N . ALA A 1 94 ? 28.787 -45.530 -28.223 1.00 45.69 94 ALA A N 1
ATOM 721 C CA . ALA A 1 94 ? 29.886 -46.311 -27.655 1.00 45.69 94 ALA A CA 1
ATOM 722 C C . ALA A 1 94 ? 29.493 -46.823 -26.252 1.00 45.69 94 ALA A C 1
ATOM 724 O O . ALA A 1 94 ? 28.883 -46.068 -25.489 1.00 45.69 94 ALA A O 1
ATOM 725 N N . PRO A 1 95 ? 29.787 -48.094 -25.911 1.00 50.78 95 PRO A N 1
ATOM 726 C CA . PRO A 1 95 ? 29.362 -48.718 -24.661 1.00 50.78 95 PRO A CA 1
ATOM 727 C C . PRO A 1 95 ? 30.303 -48.405 -23.486 1.00 50.78 95 PRO A C 1
ATOM 729 O O . PRO A 1 95 ? 31.501 -48.185 -23.654 1.00 50.78 95 PRO A O 1
ATOM 732 N N . ALA A 1 96 ? 29.734 -48.428 -22.279 1.00 44.97 96 ALA A N 1
ATOM 733 C CA . ALA A 1 96 ? 30.435 -48.263 -21.009 1.00 44.97 96 ALA A CA 1
ATOM 734 C C . ALA A 1 96 ? 31.291 -49.494 -20.647 1.00 44.97 96 ALA A C 1
ATOM 736 O O . ALA A 1 96 ? 30.830 -50.622 -20.842 1.00 44.97 96 ALA A O 1
ATOM 737 N N . PRO A 1 97 ? 32.475 -49.320 -20.030 1.00 49.00 97 PRO A N 1
ATOM 738 C CA . PRO A 1 97 ? 33.167 -50.409 -19.360 1.00 49.00 97 PRO A CA 1
ATOM 739 C C . PRO A 1 97 ? 32.849 -50.427 -17.856 1.00 49.00 97 PRO A C 1
ATOM 741 O O . PRO A 1 97 ? 33.198 -49.516 -17.107 1.00 49.00 97 PRO A O 1
ATOM 744 N N . SER A 1 98 ? 32.222 -51.516 -17.412 1.00 47.38 98 SER A N 1
ATOM 745 C CA . SER A 1 98 ? 32.227 -51.952 -16.014 1.00 47.38 98 SER A CA 1
ATOM 746 C C . SER A 1 98 ? 33.598 -52.519 -15.659 1.00 47.38 98 SER A C 1
ATOM 748 O O . SER A 1 98 ? 34.117 -53.377 -16.370 1.00 47.38 98 SER A O 1
ATOM 750 N N . SER A 1 99 ? 34.163 -52.117 -14.523 1.00 36.41 99 SER A N 1
ATOM 751 C CA . SER A 1 99 ? 35.177 -52.900 -13.813 1.00 36.41 99 SER A CA 1
ATOM 752 C C . SER A 1 99 ? 35.128 -52.584 -12.324 1.00 36.41 99 SER A C 1
ATOM 754 O O . SER A 1 99 ? 35.295 -51.449 -11.888 1.00 36.41 99 SER A O 1
ATOM 756 N N . HIS A 1 100 ? 34.852 -53.645 -11.577 1.00 44.53 100 HIS A N 1
ATOM 757 C CA . HIS A 1 100 ? 34.902 -53.782 -10.134 1.00 44.53 100 HIS A CA 1
ATOM 758 C C . HIS A 1 100 ? 36.248 -53.348 -9.559 1.00 44.53 100 HIS A C 1
ATOM 760 O O . HIS A 1 100 ? 37.263 -53.748 -10.108 1.00 44.53 100 HIS A O 1
ATOM 766 N N . LEU A 1 101 ? 36.248 -52.709 -8.387 1.00 43.97 101 LEU A N 1
ATOM 767 C CA . LEU A 1 101 ? 37.194 -53.013 -7.310 1.00 43.97 101 LEU A CA 1
ATOM 768 C C . LEU A 1 101 ? 36.549 -52.670 -5.956 1.00 43.97 101 LEU A C 1
ATOM 770 O O . LEU A 1 101 ? 35.873 -51.659 -5.788 1.00 43.97 101 LEU A O 1
ATOM 774 N N . ARG A 1 102 ? 36.707 -53.603 -5.021 1.00 42.09 102 ARG A N 1
ATOM 775 C CA . ARG A 1 102 ? 36.051 -53.724 -3.715 1.00 42.09 102 ARG A CA 1
ATOM 776 C C . ARG A 1 102 ? 37.067 -53.415 -2.610 1.00 42.09 102 ARG A C 1
ATOM 778 O O . ARG A 1 102 ? 38.210 -53.836 -2.750 1.00 42.09 102 ARG A O 1
ATOM 785 N N . ALA A 1 103 ? 36.563 -52.839 -1.507 1.00 37.72 103 ALA A N 1
ATOM 786 C CA . ALA A 1 103 ? 37.044 -52.861 -0.104 1.00 37.72 103 ALA A CA 1
ATOM 787 C C . ALA A 1 103 ? 37.459 -51.492 0.488 1.00 37.72 103 ALA A C 1
ATOM 789 O O . ALA A 1 103 ? 37.910 -50.632 -0.261 1.00 37.72 103 ALA A O 1
ATOM 790 N N . PRO A 1 104 ? 37.443 -51.315 1.830 1.00 48.69 104 PRO A N 1
ATOM 791 C CA . PRO A 1 104 ? 36.562 -51.877 2.859 1.00 48.69 104 PRO A CA 1
ATOM 792 C C . PRO A 1 104 ? 35.759 -50.783 3.605 1.00 48.69 104 PRO A C 1
ATOM 794 O O . PRO A 1 104 ? 36.032 -49.590 3.514 1.00 48.69 104 PRO A O 1
ATOM 797 N N . ALA A 1 105 ? 34.742 -51.222 4.347 1.00 46.97 105 ALA A N 1
ATOM 798 C CA . ALA A 1 105 ? 33.827 -50.386 5.116 1.00 46.97 105 ALA A CA 1
ATOM 799 C C . ALA A 1 105 ? 34.450 -49.851 6.417 1.00 46.97 105 ALA A C 1
ATOM 801 O O . ALA A 1 105 ? 34.993 -50.634 7.191 1.00 46.97 105 ALA A O 1
ATOM 802 N N . PHE A 1 106 ? 34.253 -48.556 6.686 1.00 40.62 106 PHE A N 1
ATOM 803 C CA . PHE A 1 106 ? 34.232 -47.948 8.023 1.00 40.62 106 PHE A CA 1
ATOM 804 C C . PHE A 1 106 ? 33.201 -46.794 8.060 1.00 40.62 106 PHE A C 1
ATOM 806 O O . PHE A 1 106 ? 32.826 -46.284 7.001 1.00 40.62 106 PHE A O 1
ATOM 813 N N . PRO A 1 107 ? 32.655 -46.450 9.242 1.00 44.69 107 PRO A N 1
ATOM 814 C CA . PRO A 1 107 ? 31.255 -46.050 9.374 1.00 44.69 107 PRO A CA 1
ATOM 815 C C . PRO A 1 107 ? 30.999 -44.529 9.382 1.00 44.69 107 PRO A C 1
ATOM 817 O O . PRO A 1 107 ? 31.755 -43.752 9.952 1.00 44.69 107 PRO A O 1
ATOM 820 N N . THR A 1 108 ? 29.863 -44.166 8.771 1.00 48.09 108 THR A N 1
ATOM 821 C CA . THR A 1 108 ? 28.920 -43.063 9.076 1.00 48.09 108 THR A CA 1
ATOM 822 C C . THR A 1 108 ? 29.440 -41.725 9.614 1.00 48.09 108 THR A C 1
ATOM 824 O O . THR A 1 108 ? 29.718 -41.594 10.802 1.00 48.09 108 THR A O 1
ATOM 827 N N . SER A 1 109 ? 29.353 -40.694 8.765 1.00 41.00 109 SER A N 1
ATOM 828 C CA . SER A 1 109 ? 28.614 -39.419 8.950 1.00 41.00 109 SER A CA 1
ATOM 829 C C . SER A 1 109 ? 29.223 -38.393 7.984 1.00 41.00 109 SER A C 1
ATOM 831 O O . SER A 1 109 ? 30.444 -38.233 8.002 1.00 41.00 109 SER A O 1
ATOM 833 N N . PRO A 1 110 ? 28.448 -37.737 7.097 1.00 44.53 110 PRO A N 1
ATOM 834 C CA . PRO A 1 110 ? 27.871 -36.446 7.482 1.00 44.53 110 PRO A CA 1
ATOM 835 C C . PRO A 1 110 ? 26.514 -36.099 6.834 1.00 44.53 110 PRO A C 1
ATOM 837 O O . PRO A 1 110 ? 26.176 -36.538 5.741 1.00 44.53 110 PRO A O 1
ATOM 840 N N . TYR A 1 111 ? 25.800 -35.198 7.513 1.00 35.91 111 TYR A N 1
ATOM 841 C CA . TYR A 1 111 ? 24.882 -34.204 6.947 1.00 35.91 111 TYR A CA 1
ATOM 842 C C . TYR A 1 111 ? 23.721 -34.715 6.082 1.00 35.91 111 TYR A C 1
ATOM 844 O O . TYR A 1 111 ? 23.774 -34.794 4.856 1.00 35.91 111 TYR A O 1
ATOM 852 N N . VAL A 1 112 ? 22.588 -34.912 6.759 1.00 36.53 112 VAL A N 1
ATOM 853 C CA . VAL A 1 112 ? 21.261 -34.867 6.146 1.00 36.53 112 VAL A CA 1
ATOM 854 C C . VAL A 1 112 ? 21.074 -33.479 5.527 1.00 36.53 112 VAL A C 1
ATOM 856 O O . VAL A 1 112 ? 20.792 -32.502 6.218 1.00 36.53 112 VAL A O 1
ATOM 859 N N . HIS A 1 113 ? 21.218 -33.390 4.206 1.00 41.84 113 HIS A N 1
ATOM 860 C CA . HIS A 1 113 ? 20.562 -32.346 3.437 1.00 41.84 113 HIS A CA 1
ATOM 861 C C . HIS A 1 113 ? 19.062 -32.615 3.565 1.00 41.84 113 HIS A C 1
ATOM 863 O O . HIS A 1 113 ? 18.520 -33.517 2.926 1.00 41.84 113 HIS A O 1
ATOM 869 N N . GLN A 1 114 ? 18.401 -31.880 4.456 1.00 39.12 114 GLN A N 1
ATOM 870 C CA . GLN A 1 114 ? 16.951 -31.886 4.545 1.00 39.12 114 GLN A CA 1
ATOM 871 C C . GLN A 1 114 ? 16.423 -31.240 3.260 1.00 39.12 114 GLN A C 1
ATOM 873 O O . GLN A 1 114 ? 16.324 -30.022 3.141 1.00 39.12 114 GLN A O 1
ATOM 878 N N . GLN A 1 115 ? 16.167 -32.082 2.259 1.00 38.19 115 GLN A N 1
ATOM 879 C CA . GLN A 1 115 ? 15.322 -31.754 1.125 1.00 38.19 115 GLN A CA 1
ATOM 880 C C . GLN A 1 115 ? 13.966 -31.343 1.692 1.00 38.19 115 GLN A C 1
ATOM 882 O O . GLN A 1 115 ? 13.255 -32.153 2.288 1.00 38.19 115 GLN A O 1
ATOM 887 N N . GLN A 1 116 ? 13.637 -30.064 1.554 1.00 40.28 116 GLN A N 1
ATOM 888 C CA . GLN A 1 116 ? 12.311 -29.571 1.873 1.00 40.28 116 GLN A CA 1
ATOM 889 C C . GLN A 1 116 ? 11.339 -30.162 0.836 1.00 40.28 116 GLN A C 1
ATOM 891 O O . GLN A 1 116 ? 11.554 -29.978 -0.364 1.00 40.28 116 GLN A O 1
ATOM 896 N N . PRO A 1 117 ? 10.318 -30.926 1.259 1.00 39.19 117 PRO A N 1
ATOM 897 C CA . PRO A 1 117 ? 9.433 -31.610 0.333 1.00 39.19 117 PRO A CA 1
ATOM 898 C C . PRO A 1 117 ? 8.536 -30.615 -0.400 1.00 39.19 117 PRO A C 1
ATOM 900 O O .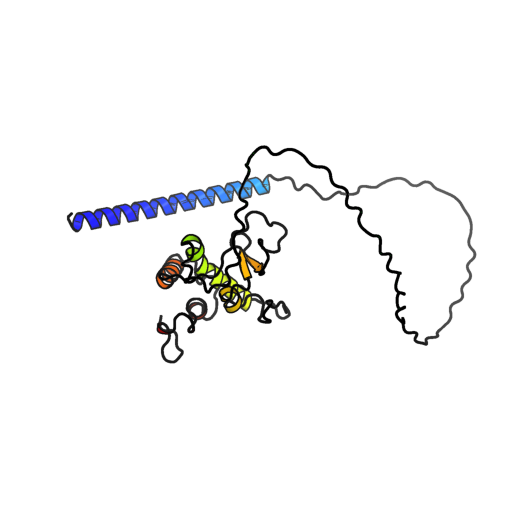 PRO A 1 117 ? 7.986 -29.684 0.190 1.00 39.19 117 PRO A O 1
ATOM 903 N N . SER A 1 118 ? 8.351 -30.878 -1.690 1.00 45.38 118 SER A N 1
ATOM 904 C CA . SER A 1 118 ? 7.299 -30.329 -2.536 1.00 45.38 118 SER A CA 1
ATOM 905 C C . SER A 1 118 ? 5.935 -30.579 -1.885 1.00 45.38 118 SER A C 1
ATOM 907 O O . SER A 1 118 ? 5.371 -31.664 -2.007 1.00 45.38 118 SER A O 1
ATOM 909 N N . GLN A 1 119 ? 5.400 -29.592 -1.167 1.00 41.22 119 GLN A N 1
ATOM 910 C CA . GLN A 1 119 ? 4.034 -29.649 -0.656 1.00 41.22 119 GLN A CA 1
ATOM 911 C C . GLN A 1 119 ? 3.085 -29.015 -1.670 1.00 41.22 119 GLN A C 1
ATOM 913 O O . GLN A 1 119 ? 2.776 -27.828 -1.629 1.00 41.22 119 GLN A O 1
ATOM 918 N N . THR A 1 120 ? 2.587 -29.847 -2.581 1.00 42.44 120 THR A N 1
ATOM 919 C CA . THR A 1 120 ? 1.231 -29.701 -3.111 1.00 42.44 120 THR A CA 1
ATOM 920 C C . THR A 1 120 ? 0.256 -30.056 -1.992 1.00 42.44 120 THR A C 1
ATOM 922 O O . THR A 1 120 ? -0.093 -31.216 -1.792 1.00 42.44 120 THR A O 1
ATOM 925 N N . GLY A 1 121 ? -0.142 -29.047 -1.231 1.00 30.64 121 GLY A N 1
ATOM 926 C CA . GLY A 1 121 ? -1.193 -29.112 -0.228 1.00 30.64 121 GLY A CA 1
ATOM 927 C C . GLY A 1 121 ? -1.715 -27.699 -0.039 1.00 30.64 121 GLY A C 1
ATOM 928 O O . GLY A 1 121 ? -0.921 -26.764 0.039 1.00 30.64 121 GLY A O 1
ATOM 929 N N . PHE A 1 122 ? -3.034 -27.518 -0.038 1.00 43.41 122 PHE A N 1
ATOM 930 C CA . PHE A 1 122 ? -3.635 -26.237 0.316 1.00 43.41 122 PHE A CA 1
ATOM 931 C C . PHE A 1 122 ? -3.172 -25.882 1.729 1.00 43.41 122 PHE A C 1
ATOM 933 O O . PHE A 1 122 ? -3.612 -26.489 2.705 1.00 43.41 122 PHE A O 1
ATOM 940 N N . ALA A 1 123 ? -2.211 -24.963 1.810 1.00 31.56 123 ALA A N 1
ATOM 941 C CA . ALA A 1 123 ? -1.644 -24.525 3.066 1.00 31.56 123 ALA A CA 1
ATOM 942 C C . ALA A 1 123 ? -2.757 -23.917 3.938 1.00 31.56 123 ALA A C 1
ATOM 944 O O . ALA A 1 123 ? -3.640 -23.230 3.404 1.00 31.56 123 ALA A O 1
ATOM 945 N N . PRO A 1 124 ? -2.726 -24.133 5.266 1.00 40.34 124 PRO A N 1
ATOM 946 C CA . PRO A 1 124 ? -3.536 -23.343 6.183 1.00 40.34 124 PRO A CA 1
ATOM 947 C C . PRO A 1 124 ? -3.274 -21.864 5.895 1.00 40.34 124 PRO A C 1
ATOM 949 O O . PRO A 1 124 ? -2.144 -21.501 5.564 1.00 40.34 124 PRO A O 1
ATOM 952 N N . VAL A 1 125 ? -4.326 -21.039 5.955 1.00 47.03 125 VAL A N 1
ATOM 953 C CA . VAL A 1 125 ? -4.264 -19.589 5.716 1.00 47.03 125 VAL A CA 1
ATOM 954 C C . VAL A 1 125 ? -3.093 -19.037 6.518 1.00 47.03 125 VAL A C 1
ATOM 956 O O . VAL A 1 125 ? -3.156 -18.954 7.739 1.00 47.03 125 VAL A O 1
ATOM 959 N N . ASN A 1 126 ? -1.996 -18.771 5.813 1.00 41.62 126 ASN A N 1
ATOM 960 C CA . ASN A 1 126 ? -0.731 -18.373 6.393 1.00 41.62 126 ASN A CA 1
ATOM 961 C C . ASN A 1 126 ? -0.969 -16.962 6.931 1.00 41.62 126 ASN A C 1
ATOM 963 O O . ASN A 1 126 ? -1.011 -16.006 6.154 1.00 41.62 126 ASN A O 1
ATOM 967 N N . THR A 1 127 ? -1.262 -16.843 8.225 1.00 53.44 127 THR A N 1
ATOM 968 C CA . THR A 1 127 ? -1.298 -15.557 8.917 1.00 53.44 127 THR A CA 1
ATOM 969 C C . THR A 1 127 ? 0.111 -15.003 8.784 1.00 53.44 127 THR A C 1
ATOM 971 O O . THR A 1 127 ? 1.051 -15.543 9.365 1.00 53.44 127 THR A O 1
ATOM 974 N N . GLY A 1 128 ? 0.282 -14.047 7.878 1.00 56.22 128 GLY A N 1
ATOM 975 C CA . GLY A 1 128 ? 1.601 -13.587 7.478 1.00 56.22 128 GLY A CA 1
ATOM 976 C C . GLY A 1 128 ? 2.334 -12.825 8.584 1.00 56.22 128 GLY A C 1
ATOM 977 O O . GLY A 1 128 ? 1.814 -12.657 9.689 1.00 56.22 128 GLY A O 1
ATOM 978 N N . SER A 1 129 ? 3.580 -12.418 8.331 1.00 64.19 129 SER A N 1
ATOM 979 C CA . SER A 1 129 ? 4.366 -11.739 9.366 1.00 64.19 129 SER A CA 1
ATOM 980 C C . SER A 1 129 ? 3.788 -10.350 9.641 1.00 64.19 129 SER A C 1
ATOM 982 O O . SER A 1 129 ? 3.494 -9.596 8.717 1.00 64.19 129 SER A O 1
ATOM 984 N N . SER A 1 130 ? 3.666 -9.977 10.920 1.00 72.69 130 SER A N 1
ATOM 985 C CA . SER A 1 130 ? 3.108 -8.673 11.313 1.00 72.69 130 SER A CA 1
ATOM 986 C C . SER A 1 130 ? 3.822 -7.491 10.644 1.00 72.69 130 SER A C 1
ATOM 988 O O . SER A 1 130 ? 3.201 -6.466 10.373 1.00 72.69 130 SER A O 1
ATOM 990 N N . GLU A 1 131 ? 5.111 -7.636 10.329 1.00 87.94 131 GLU A N 1
ATOM 991 C CA . GLU A 1 131 ? 5.895 -6.610 9.648 1.00 87.94 131 GLU A CA 1
ATOM 992 C C . GLU A 1 131 ? 5.445 -6.397 8.192 1.00 87.94 131 GLU A C 1
ATOM 994 O O . GLU A 1 131 ? 5.211 -5.254 7.804 1.00 87.94 131 GLU A O 1
ATOM 999 N N . ASN A 1 132 ? 5.235 -7.455 7.399 1.00 93.00 132 ASN A N 1
ATOM 1000 C CA . ASN A 1 132 ? 4.771 -7.326 6.011 1.00 93.00 132 ASN A CA 1
ATOM 1001 C C . ASN A 1 132 ? 3.383 -6.657 5.944 1.00 93.00 132 ASN A C 1
ATOM 1003 O O . ASN A 1 132 ? 3.182 -5.718 5.162 1.00 93.00 132 ASN A O 1
ATOM 1007 N N . ALA A 1 133 ? 2.471 -7.058 6.836 1.00 93.25 133 ALA A N 1
ATOM 1008 C CA . ALA A 1 133 ? 1.115 -6.526 6.929 1.00 93.25 133 ALA A CA 1
ATOM 1009 C C . ALA A 1 133 ? 1.082 -5.007 7.142 1.00 93.25 133 ALA A C 1
ATOM 1011 O O . ALA A 1 133 ? 0.236 -4.318 6.567 1.00 93.25 133 ALA A O 1
ATOM 1012 N N . THR A 1 134 ? 2.022 -4.462 7.923 1.00 94.06 134 THR A N 1
ATOM 1013 C CA . THR A 1 134 ? 2.072 -3.017 8.213 1.00 94.06 134 THR A CA 1
ATOM 1014 C C . THR A 1 134 ? 2.331 -2.168 6.970 1.00 94.06 134 THR A C 1
ATOM 1016 O O . THR A 1 134 ? 1.899 -1.017 6.904 1.00 94.06 134 THR A O 1
ATOM 1019 N N . PHE A 1 135 ? 2.982 -2.730 5.948 1.00 96.00 135 PHE A N 1
ATOM 1020 C CA . PHE A 1 135 ? 3.300 -2.013 4.716 1.00 96.00 135 PHE A CA 1
ATOM 1021 C C . PHE A 1 135 ? 2.235 -2.153 3.627 1.00 96.00 135 PHE A C 1
ATOM 1023 O O . PHE A 1 135 ? 2.203 -1.358 2.680 1.00 96.00 135 PHE A O 1
ATOM 1030 N N . LEU A 1 136 ? 1.363 -3.154 3.742 1.00 96.56 136 LEU A N 1
ATOM 1031 C CA . LEU A 1 136 ? 0.414 -3.516 2.698 1.00 96.56 136 LEU A CA 1
ATOM 1032 C C . LEU A 1 136 ? -0.543 -2.388 2.284 1.00 96.56 136 LEU A C 1
ATOM 1034 O O . LEU A 1 136 ? -0.682 -2.188 1.073 1.00 96.56 136 LEU A O 1
ATOM 1038 N N . PRO A 1 137 ? -1.161 -1.606 3.195 1.00 97.50 137 PRO A N 1
ATOM 1039 C CA . PRO A 1 137 ? -2.025 -0.496 2.790 1.00 97.50 137 PRO A CA 1
ATOM 1040 C C . PRO A 1 137 ? -1.305 0.499 1.867 1.00 97.50 137 PRO A C 1
ATOM 1042 O O . PRO A 1 137 ? -1.832 0.890 0.822 1.00 97.50 137 PRO A O 1
ATOM 1045 N N . PHE A 1 138 ? -0.054 0.839 2.191 1.00 97.12 138 PHE A N 1
ATOM 1046 C CA . PHE A 1 138 ? 0.764 1.758 1.397 1.00 97.12 138 PHE A CA 1
ATOM 1047 C C . PHE A 1 138 ? 1.166 1.163 0.049 1.00 97.12 138 PHE A C 1
ATOM 1049 O O . PHE A 1 138 ? 1.174 1.861 -0.967 1.00 97.12 138 PHE A O 1
ATOM 1056 N N . VAL A 1 139 ? 1.503 -0.127 0.020 1.00 97.25 139 VAL A N 1
ATOM 1057 C CA . VAL A 1 139 ? 1.836 -0.835 -1.220 1.00 97.25 139 VAL A CA 1
ATOM 1058 C C . VAL A 1 139 ? 0.634 -0.873 -2.160 1.00 97.25 139 VAL A C 1
ATOM 1060 O O . VAL A 1 139 ? 0.781 -0.544 -3.338 1.00 97.25 139 VAL A O 1
ATOM 1063 N N . LEU A 1 140 ? -0.561 -1.181 -1.650 1.00 97.88 140 LEU A N 1
ATOM 1064 C CA . LEU A 1 140 ? -1.790 -1.176 -2.443 1.00 97.88 140 LEU A CA 1
ATOM 1065 C C . LEU A 1 140 ? -2.083 0.205 -3.037 1.00 97.88 140 LEU A C 1
ATOM 1067 O O . LEU A 1 140 ? -2.384 0.300 -4.229 1.00 97.88 140 LEU A O 1
ATOM 1071 N N . GLU A 1 141 ? -1.925 1.279 -2.256 1.00 97.81 141 GLU A N 1
ATOM 1072 C CA . GLU A 1 141 ? -2.067 2.642 -2.774 1.00 97.81 141 GLU A CA 1
ATOM 1073 C C . GLU A 1 141 ? -1.058 2.919 -3.900 1.00 97.81 141 GLU A C 1
ATOM 1075 O O . GLU A 1 141 ? -1.422 3.461 -4.945 1.00 97.81 141 GLU A O 1
ATOM 1080 N N . LYS A 1 142 ? 0.211 2.528 -3.735 1.00 96.69 142 LYS A N 1
ATOM 1081 C CA . LYS A 1 142 ? 1.250 2.762 -4.752 1.00 96.69 142 LYS A CA 1
ATOM 1082 C C . LYS A 1 142 ? 1.015 1.974 -6.033 1.00 96.69 142 LYS A C 1
ATOM 1084 O O . LYS A 1 142 ? 1.219 2.524 -7.120 1.00 96.69 142 LYS A O 1
ATOM 1089 N N . ILE A 1 143 ? 0.571 0.725 -5.927 1.00 96.06 143 ILE A N 1
ATOM 1090 C CA . ILE A 1 143 ? 0.208 -0.099 -7.083 1.00 96.06 143 ILE A CA 1
ATOM 1091 C C . ILE A 1 143 ? -0.969 0.548 -7.819 1.00 96.06 143 ILE A C 1
ATOM 1093 O O . ILE A 1 143 ? -0.873 0.801 -9.020 1.00 96.06 143 ILE A O 1
ATOM 1097 N N . ALA A 1 144 ? -2.033 0.916 -7.101 1.00 96.44 144 ALA A N 1
ATOM 1098 C CA . ALA A 1 144 ? -3.204 1.553 -7.695 1.00 96.44 144 ALA A CA 1
ATOM 1099 C C . ALA A 1 144 ? -2.874 2.915 -8.331 1.00 96.44 144 ALA A C 1
ATOM 1101 O O . ALA A 1 144 ? -3.308 3.201 -9.448 1.00 96.44 144 ALA A O 1
ATOM 1102 N N . ALA A 1 145 ? -2.042 3.731 -7.680 1.00 95.88 145 ALA A N 1
ATOM 1103 C CA . ALA A 1 145 ? -1.565 4.995 -8.234 1.00 95.88 145 ALA A CA 1
ATOM 1104 C C . ALA A 1 145 ? -0.729 4.790 -9.507 1.00 95.88 145 ALA A C 1
ATOM 1106 O O . ALA A 1 145 ? -0.847 5.568 -10.453 1.00 95.88 145 ALA A O 1
ATOM 1107 N N . SER A 1 146 ? 0.102 3.745 -9.547 1.00 93.50 146 SER A N 1
ATOM 1108 C CA . SER A 1 146 ? 0.902 3.397 -10.730 1.00 93.50 146 SER A CA 1
ATOM 1109 C C . SER A 1 146 ? 0.016 2.929 -11.885 1.00 93.50 146 SER A C 1
ATOM 1111 O O . SER A 1 146 ? 0.229 3.344 -13.021 1.00 93.50 146 SER A O 1
ATOM 1113 N N . SER A 1 147 ? -1.021 2.142 -11.587 1.00 92.69 147 SER A N 1
ATOM 1114 C CA . SER A 1 147 ? -2.032 1.716 -12.560 1.00 92.69 147 SER A CA 1
ATOM 1115 C C . SER A 1 147 ? -2.792 2.908 -13.157 1.00 92.69 147 SER A C 1
ATOM 1117 O O . SER A 1 147 ? -2.929 3.013 -14.374 1.00 92.69 147 SER A O 1
ATOM 1119 N N . GLN A 1 148 ? -3.191 3.881 -12.328 1.00 92.50 148 GLN A N 1
ATOM 1120 C CA . GLN A 1 148 ? -3.886 5.095 -12.784 1.00 92.50 148 GLN A CA 1
ATOM 1121 C C . GLN A 1 148 ? -3.003 6.036 -13.616 1.00 92.50 148 GLN A C 1
ATOM 1123 O O . GLN A 1 148 ? -3.510 6.744 -14.483 1.00 92.50 148 GLN A O 1
ATOM 1128 N N . LYS A 1 149 ? -1.691 6.060 -13.357 1.00 90.06 149 LYS A N 1
ATOM 1129 C CA . LYS A 1 149 ? -0.719 6.900 -14.077 1.00 90.06 149 LYS A CA 1
ATOM 1130 C C . LYS A 1 149 ? -0.115 6.223 -15.304 1.00 90.06 149 LYS A C 1
ATOM 1132 O O . LYS A 1 149 ? 0.777 6.802 -15.924 1.00 90.06 149 LYS A O 1
ATOM 1137 N N . LYS A 1 150 ? -0.547 5.006 -15.640 1.00 83.69 150 LYS A N 1
ATOM 1138 C CA . LYS A 1 150 ? 0.021 4.237 -16.745 1.00 83.69 150 LYS A CA 1
ATOM 1139 C C . LYS A 1 150 ? -0.057 5.052 -18.041 1.00 83.69 150 LYS A C 1
ATOM 1141 O O . LYS A 1 150 ? -1.142 5.419 -18.490 1.00 83.69 150 LYS A O 1
ATOM 1146 N N . SER A 1 151 ? 1.104 5.356 -18.624 1.00 74.69 151 SER A N 1
ATOM 1147 C CA . SER A 1 151 ? 1.192 6.127 -19.865 1.00 74.69 151 SER A CA 1
ATOM 1148 C C . SER A 1 151 ? 0.418 5.428 -20.978 1.00 74.69 151 SER A C 1
ATOM 1150 O O . SER A 1 151 ? 0.482 4.205 -21.122 1.00 74.69 151 SER A O 1
ATOM 1152 N N . ARG A 1 152 ? -0.285 6.213 -21.796 1.00 67.75 152 ARG A N 1
ATOM 1153 C CA . ARG A 1 152 ? -1.005 5.727 -22.978 1.00 67.75 152 ARG A CA 1
ATOM 1154 C C . ARG A 1 152 ? 0.017 5.085 -23.935 1.00 67.75 152 ARG A C 1
ATOM 1156 O O . ARG A 1 152 ? 0.781 5.800 -24.569 1.00 67.75 152 ARG A O 1
ATOM 1163 N N . GLY A 1 153 ? 0.084 3.751 -23.965 1.00 70.31 153 GLY A N 1
ATOM 1164 C CA . GLY A 1 153 ? 1.070 2.975 -24.739 1.00 70.31 153 GLY A CA 1
ATOM 1165 C C . GLY A 1 153 ? 1.951 2.019 -23.924 1.00 70.31 153 GLY A C 1
ATOM 1166 O O . GLY A 1 153 ? 2.654 1.197 -24.508 1.00 70.31 153 GLY A O 1
ATOM 1167 N N . ASP A 1 154 ? 1.906 2.063 -22.589 1.00 77.88 154 ASP A N 1
ATOM 1168 C CA . ASP A 1 154 ? 2.524 1.017 -21.771 1.00 77.88 154 ASP A CA 1
ATOM 1169 C C . ASP A 1 154 ? 1.661 -0.256 -21.835 1.00 77.88 154 ASP A C 1
ATOM 1171 O O . ASP A 1 154 ? 0.684 -0.422 -21.102 1.00 77.88 154 ASP A O 1
ATOM 1175 N N . ASN A 1 155 ? 2.027 -1.156 -22.745 1.00 80.88 155 ASN A N 1
ATOM 1176 C CA . ASN A 1 155 ? 1.352 -2.435 -22.974 1.00 80.88 155 ASN A CA 1
ATOM 1177 C C . ASN A 1 155 ? 1.958 -3.576 -22.154 1.00 80.88 155 ASN A C 1
ATOM 1179 O O . ASN A 1 155 ? 1.720 -4.742 -22.456 1.00 80.88 155 ASN A O 1
ATOM 1183 N N . ARG A 1 156 ? 2.749 -3.273 -21.117 1.00 83.00 156 ARG A N 1
ATOM 1184 C CA . ARG A 1 156 ? 3.231 -4.328 -20.230 1.00 83.00 156 ARG A CA 1
ATOM 1185 C C . ARG A 1 156 ? 2.030 -5.000 -19.559 1.00 83.00 156 ARG A C 1
ATOM 1187 O O . ARG A 1 156 ? 1.116 -4.323 -19.053 1.00 83.00 156 ARG A O 1
ATOM 1194 N N . THR A 1 157 ? 2.055 -6.328 -19.576 1.00 88.69 157 THR A N 1
ATOM 1195 C CA . THR A 1 157 ? 1.071 -7.210 -18.954 1.00 88.69 157 THR A CA 1
ATOM 1196 C C . THR A 1 157 ? 1.750 -8.117 -17.936 1.00 88.69 157 THR A C 1
ATOM 1198 O O . THR A 1 157 ? 2.938 -8.429 -18.015 1.00 88.69 157 THR A O 1
ATOM 1201 N N . CYS A 1 158 ? 0.979 -8.522 -16.939 1.00 88.88 158 CYS A N 1
ATOM 1202 C CA . CYS A 1 158 ? 1.300 -9.636 -16.068 1.00 88.88 158 CYS A CA 1
ATOM 1203 C C . CYS A 1 158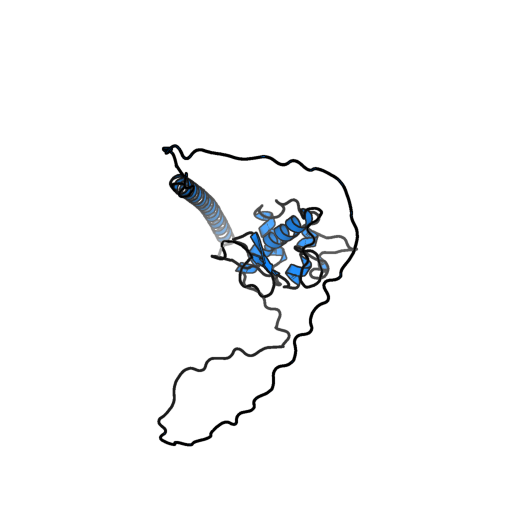 ? 1.301 -10.954 -16.872 1.00 88.88 158 CYS A C 1
ATOM 1205 O O . CYS A 1 158 ? 0.688 -11.031 -17.938 1.00 88.88 158 CYS A O 1
ATOM 1207 N N . ALA A 1 159 ? 1.925 -12.010 -16.341 1.00 86.56 159 ALA A N 1
ATOM 1208 C CA . ALA A 1 159 ? 1.920 -13.347 -16.946 1.00 86.56 159 ALA A CA 1
ATOM 1209 C C . ALA A 1 159 ? 0.499 -13.903 -17.178 1.00 86.56 159 ALA A C 1
ATOM 1211 O O . ALA A 1 159 ? 0.278 -14.661 -18.113 1.00 86.56 159 ALA A O 1
ATOM 1212 N N . CYS A 1 160 ? -0.482 -13.473 -16.379 1.00 91.75 160 CYS A N 1
ATOM 1213 C CA . CYS A 1 160 ? -1.894 -13.829 -16.552 1.00 91.75 160 CYS A CA 1
ATOM 1214 C C . CYS A 1 160 ? -2.650 -12.989 -17.605 1.00 91.75 160 CYS A C 1
ATOM 1216 O O . CYS A 1 160 ? -3.870 -13.083 -17.703 1.00 91.75 160 CYS A O 1
ATOM 1218 N N . GLY A 1 161 ? -1.964 -12.109 -18.341 1.00 90.25 161 GLY A N 1
ATOM 1219 C CA . GLY A 1 161 ? -2.553 -11.263 -19.385 1.00 90.25 161 GLY A CA 1
ATOM 1220 C C . GLY A 1 161 ? -3.197 -9.956 -18.902 1.00 90.25 161 GLY A C 1
ATOM 1221 O O . GLY A 1 161 ? -3.467 -9.081 -19.720 1.00 90.25 161 GLY A O 1
ATOM 1222 N N . ARG A 1 162 ? -3.402 -9.761 -17.590 1.00 91.12 162 ARG A N 1
ATOM 1223 C CA . ARG A 1 162 ? -3.898 -8.481 -17.041 1.00 91.12 162 ARG A CA 1
ATOM 1224 C C . ARG A 1 162 ? -2.836 -7.370 -17.122 1.00 91.12 162 ARG A C 1
ATOM 1226 O O . ARG A 1 162 ? -1.644 -7.678 -17.206 1.00 91.12 162 ARG A O 1
ATOM 1233 N N . PRO A 1 163 ? -3.211 -6.079 -17.069 1.00 88.75 163 PRO A N 1
ATOM 1234 C CA . PRO A 1 163 ? -2.250 -4.976 -17.085 1.00 88.75 163 PRO A CA 1
ATOM 1235 C C . PRO A 1 163 ? -1.195 -5.079 -15.973 1.00 88.75 163 PRO A C 1
ATOM 1237 O O . PRO A 1 163 ? -1.487 -5.478 -14.846 1.00 88.75 163 PRO A O 1
ATOM 1240 N N . THR A 1 164 ? 0.043 -4.671 -16.264 1.00 79.38 164 THR A N 1
ATOM 1241 C CA . THR A 1 164 ? 1.047 -4.461 -15.210 1.00 79.38 164 THR A CA 1
ATOM 1242 C C . THR A 1 164 ? 0.515 -3.438 -14.203 1.00 79.38 164 THR A C 1
ATOM 1244 O O . THR A 1 164 ? -0.057 -2.430 -14.616 1.00 79.38 164 THR A O 1
ATOM 1247 N N . PHE A 1 165 ? 0.713 -3.706 -12.906 1.00 89.31 165 PHE A N 1
ATOM 1248 C CA . PHE A 1 165 ? 0.162 -2.951 -11.763 1.00 89.31 165 PHE A CA 1
ATOM 1249 C C . PHE A 1 165 ? -1.321 -3.184 -11.448 1.00 89.31 165 PHE A C 1
ATOM 1251 O O . PHE A 1 165 ? -1.922 -2.397 -10.719 1.00 89.31 165 PHE A O 1
ATOM 1258 N N . ASP A 1 166 ? -1.921 -4.267 -11.936 1.00 93.38 166 ASP A N 1
ATOM 1259 C CA . ASP A 1 166 ? -3.222 -4.690 -11.427 1.00 93.38 166 ASP A CA 1
ATOM 1260 C C . ASP A 1 166 ? -3.094 -5.167 -9.967 1.00 93.38 166 ASP A C 1
ATOM 1262 O O . ASP A 1 166 ? -2.331 -6.088 -9.655 1.00 93.38 166 ASP A O 1
ATOM 1266 N N . VAL A 1 167 ? -3.851 -4.535 -9.067 1.00 95.50 167 VAL A N 1
ATOM 1267 C CA . VAL A 1 167 ? -3.919 -4.897 -7.644 1.00 95.50 167 VAL A CA 1
ATOM 1268 C C . VAL A 1 167 ? -4.384 -6.342 -7.468 1.00 95.50 167 VAL A C 1
ATOM 1270 O O . VAL A 1 167 ? -3.897 -7.040 -6.581 1.00 95.50 167 VAL A O 1
ATOM 1273 N N . LYS A 1 168 ? -5.276 -6.832 -8.334 1.00 95.06 168 LYS A N 1
ATOM 1274 C CA . LYS A 1 168 ? -5.725 -8.222 -8.298 1.00 95.06 168 LYS A CA 1
ATOM 1275 C C . LYS A 1 168 ? -4.571 -9.176 -8.596 1.00 95.06 168 LYS A C 1
ATOM 1277 O O . LYS A 1 168 ? -4.414 -10.163 -7.900 1.00 95.06 168 LYS A O 1
ATOM 1282 N N . CYS A 1 169 ? -3.687 -8.842 -9.538 1.00 95.38 169 CYS A N 1
ATOM 1283 C CA . CYS A 1 169 ? -2.484 -9.643 -9.792 1.00 95.38 169 CYS A CA 1
ATOM 1284 C C . CYS A 1 169 ? -1.487 -9.641 -8.628 1.00 95.38 169 CYS A C 1
ATOM 1286 O O . CYS A 1 169 ? -0.807 -10.641 -8.425 1.00 95.38 169 CYS A O 1
ATOM 1288 N N . PHE A 1 170 ? -1.393 -8.545 -7.873 1.00 96.00 170 PHE A N 1
ATOM 1289 C CA . PHE A 1 170 ? -0.598 -8.512 -6.643 1.00 96.00 170 PHE A CA 1
ATOM 1290 C C . PHE A 1 170 ? -1.188 -9.442 -5.571 1.00 96.00 170 PHE A C 1
ATOM 1292 O O . PHE A 1 170 ? -0.457 -10.207 -4.946 1.00 96.00 170 PHE A O 1
ATOM 1299 N N . ARG A 1 171 ? -2.519 -9.430 -5.409 1.00 95.62 171 ARG A N 1
ATOM 1300 C CA . ARG A 1 171 ? -3.249 -10.327 -4.494 1.00 95.62 171 ARG A CA 1
ATOM 1301 C C . ARG A 1 171 ? -3.167 -11.795 -4.882 1.00 95.62 171 ARG A C 1
ATOM 1303 O O . ARG A 1 171 ? -3.028 -12.644 -4.012 1.00 95.62 171 ARG A O 1
ATOM 1310 N N . ASP A 1 172 ? -3.204 -12.067 -6.181 1.00 94.56 172 ASP A N 1
ATOM 1311 C CA . ASP A 1 172 ? -3.051 -13.399 -6.769 1.00 94.56 172 ASP A CA 1
ATOM 1312 C C . ASP A 1 172 ? -1.568 -13.857 -6.774 1.00 94.56 172 ASP A C 1
ATOM 1314 O O . ASP A 1 172 ? -1.224 -14.844 -7.417 1.00 94.56 172 ASP A O 1
ATOM 1318 N N . HIS A 1 173 ? -0.665 -13.139 -6.088 1.00 94.25 173 HIS A N 1
ATOM 1319 C CA . HIS A 1 173 ? 0.771 -13.436 -5.975 1.00 94.25 173 HIS A CA 1
ATOM 1320 C C . HIS A 1 173 ? 1.540 -13.507 -7.306 1.00 94.25 173 HIS A C 1
ATOM 1322 O O . HIS A 1 173 ? 2.623 -14.089 -7.385 1.00 94.25 173 HIS A O 1
ATOM 1328 N N . HIS A 1 174 ? 1.048 -12.868 -8.369 1.00 94.75 174 HIS A N 1
ATOM 1329 C CA . HIS A 1 174 ? 1.768 -12.829 -9.645 1.00 94.75 174 HIS A CA 1
ATOM 1330 C C . HIS A 1 174 ? 2.985 -11.888 -9.632 1.00 94.75 174 HIS A C 1
ATOM 1332 O O . HIS A 1 174 ? 3.811 -11.916 -10.549 1.00 94.75 174 HIS A O 1
ATOM 1338 N N . PHE A 1 175 ? 3.083 -11.009 -8.638 1.00 95.06 175 PHE A N 1
ATOM 1339 C CA . PHE A 1 175 ? 4.268 -10.207 -8.357 1.00 95.06 175 PHE A CA 1
ATOM 1340 C C . PHE A 1 175 ? 4.246 -9.736 -6.898 1.00 95.06 175 PHE A C 1
ATOM 1342 O O . PHE A 1 175 ? 3.178 -9.575 -6.312 1.00 95.06 175 PHE A O 1
ATOM 1349 N N . GLY A 1 176 ? 5.423 -9.493 -6.326 1.00 95.25 176 GLY A N 1
ATOM 1350 C CA . GLY A 1 176 ? 5.593 -8.762 -5.068 1.00 95.25 176 GLY A CA 1
ATOM 1351 C C . GLY A 1 176 ? 5.906 -7.288 -5.311 1.00 95.25 176 GLY A C 1
ATOM 1352 O O . GLY A 1 176 ? 6.124 -6.858 -6.442 1.00 95.25 176 GLY A O 1
ATOM 1353 N N . TRP A 1 177 ? 5.986 -6.492 -4.256 1.00 95.56 177 TRP A N 1
ATOM 1354 C CA . TRP A 1 177 ? 6.396 -5.092 -4.328 1.00 95.56 177 TRP A CA 1
ATOM 1355 C C . TRP A 1 177 ? 7.662 -4.865 -3.515 1.00 95.56 177 TRP A C 1
ATOM 1357 O O . TRP A 1 177 ? 7.725 -5.220 -2.348 1.00 95.56 177 TRP A O 1
ATOM 1367 N N . CYS A 1 178 ? 8.678 -4.245 -4.102 1.00 95.38 178 CYS A N 1
ATOM 1368 C CA . CYS A 1 178 ? 9.876 -3.862 -3.372 1.00 95.38 178 CYS A CA 1
ATOM 1369 C C . CYS A 1 178 ? 9.648 -2.529 -2.653 1.00 95.38 178 CYS A C 1
ATOM 1371 O O . CYS A 1 178 ? 9.464 -1.505 -3.316 1.00 95.38 178 CYS A O 1
ATOM 1373 N N . LEU A 1 179 ? 9.715 -2.509 -1.321 1.00 93.62 179 LEU A N 1
ATOM 1374 C CA . LEU A 1 179 ? 9.609 -1.274 -0.539 1.00 93.62 179 LEU A CA 1
ATOM 1375 C C . LEU A 1 179 ? 10.784 -0.335 -0.787 1.00 93.62 179 LEU A C 1
ATOM 1377 O O . LEU A 1 179 ? 10.587 0.859 -0.981 1.00 93.62 179 LEU A O 1
ATOM 1381 N N . SER A 1 180 ? 12.004 -0.852 -0.837 1.00 92.62 180 SER A N 1
ATOM 1382 C CA . SER A 1 180 ? 13.195 -0.006 -0.942 1.00 92.62 180 SER A CA 1
ATOM 1383 C C . SER A 1 180 ? 13.269 0.697 -2.301 1.00 92.62 180 SER A C 1
ATOM 1385 O O . SER A 1 180 ? 13.538 1.891 -2.372 1.00 92.62 180 SER A O 1
ATOM 1387 N N . HIS A 1 181 ? 12.930 -0.011 -3.382 1.00 92.50 181 HIS A N 1
ATOM 1388 C CA . HIS A 1 181 ? 13.020 0.519 -4.748 1.00 92.50 181 HIS A CA 1
ATOM 1389 C C . HIS A 1 181 ? 11.688 0.991 -5.338 1.00 92.50 181 HIS A C 1
ATOM 1391 O O . HIS A 1 181 ? 11.683 1.582 -6.418 1.00 92.50 181 HIS A O 1
ATOM 1397 N N . GLN A 1 182 ? 10.567 0.733 -4.657 1.00 92.56 182 GLN A N 1
ATOM 1398 C CA . GLN A 1 182 ? 9.214 1.116 -5.080 1.00 92.56 182 GLN A CA 1
ATOM 1399 C C . GLN A 1 182 ? 8.849 0.580 -6.473 1.00 92.56 182 GLN A C 1
ATOM 1401 O O . GLN A 1 182 ? 8.384 1.315 -7.347 1.00 92.56 182 GLN A O 1
ATOM 1406 N N . ARG A 1 183 ? 9.111 -0.715 -6.689 1.00 91.88 183 ARG A N 1
ATOM 1407 C CA . ARG A 1 183 ? 8.963 -1.407 -7.980 1.00 91.88 183 ARG A CA 1
ATOM 1408 C C . ARG A 1 183 ? 8.376 -2.807 -7.807 1.00 91.88 183 ARG A C 1
ATOM 1410 O O . ARG A 1 183 ? 8.610 -3.428 -6.773 1.00 91.88 183 ARG A O 1
ATOM 1417 N N . PRO A 1 184 ? 7.690 -3.345 -8.828 1.00 92.75 184 PRO A N 1
ATOM 1418 C CA . PRO A 1 184 ? 7.213 -4.716 -8.806 1.00 92.75 184 PRO A CA 1
ATOM 1419 C C . PRO A 1 184 ? 8.389 -5.700 -8.906 1.00 92.75 184 PRO A C 1
ATOM 1421 O O . PRO A 1 184 ? 9.352 -5.479 -9.645 1.00 92.75 184 PRO A O 1
ATOM 1424 N N . ILE A 1 185 ? 8.285 -6.796 -8.166 1.00 93.12 185 ILE A N 1
ATOM 1425 C CA . ILE A 1 185 ? 9.156 -7.969 -8.209 1.00 93.12 185 ILE A CA 1
ATOM 1426 C C . ILE A 1 185 ? 8.353 -9.053 -8.921 1.00 93.12 185 ILE A C 1
ATOM 1428 O O . ILE A 1 185 ? 7.421 -9.613 -8.347 1.00 93.12 185 ILE A O 1
ATOM 1432 N N . MET A 1 186 ? 8.648 -9.290 -10.197 1.00 91.00 186 MET A N 1
ATOM 1433 C CA . MET A 1 186 ? 7.876 -10.244 -10.999 1.00 91.00 186 MET A CA 1
ATOM 1434 C C . MET A 1 186 ? 8.011 -11.661 -10.430 1.00 91.00 186 MET A C 1
ATOM 1436 O O . MET A 1 186 ? 9.067 -12.016 -9.909 1.00 91.00 186 MET A O 1
ATOM 1440 N N . HIS A 1 187 ? 6.955 -12.471 -10.548 1.00 87.62 187 HIS A N 1
ATOM 1441 C CA . HIS A 1 187 ? 6.966 -13.859 -10.087 1.00 87.62 187 HIS A CA 1
ATOM 1442 C C . HIS A 1 187 ? 8.199 -14.632 -10.590 1.00 87.62 187 HIS A C 1
ATOM 1444 O O . HIS A 1 187 ? 8.576 -14.534 -11.759 1.00 87.62 187 HIS A O 1
ATOM 1450 N N . GLY A 1 188 ? 8.818 -15.406 -9.695 1.00 86.06 188 GLY A N 1
ATOM 1451 C CA . GLY A 1 188 ? 10.048 -16.157 -9.960 1.00 86.06 188 GLY A CA 1
ATOM 1452 C C . GLY A 1 188 ? 11.340 -15.346 -9.808 1.00 86.06 188 GLY A C 1
ATOM 1453 O O . GLY A 1 188 ? 12.420 -15.934 -9.796 1.00 86.06 188 GLY A O 1
ATOM 1454 N N . LEU A 1 189 ? 11.261 -14.021 -9.651 1.00 88.38 189 LEU A N 1
ATOM 1455 C CA . LEU A 1 189 ? 12.412 -13.186 -9.314 1.00 88.38 189 LEU A CA 1
ATOM 1456 C C . LEU A 1 189 ? 12.494 -12.975 -7.802 1.00 88.38 189 LEU A C 1
ATOM 1458 O O . LEU A 1 189 ? 11.485 -12.756 -7.141 1.00 88.38 189 LEU A O 1
ATOM 1462 N N . GLN A 1 190 ? 13.716 -12.979 -7.271 1.00 87.06 190 GLN A N 1
ATOM 1463 C CA . GLN A 1 190 ? 13.974 -12.657 -5.861 1.00 87.06 190 GLN A CA 1
ATOM 1464 C C . GLN A 1 190 ? 14.076 -11.142 -5.619 1.00 87.06 190 GLN A C 1
ATOM 1466 O O . GLN A 1 190 ? 13.813 -10.661 -4.522 1.00 87.06 190 GLN A O 1
ATOM 1471 N N . ASN A 1 191 ? 14.426 -10.377 -6.660 1.00 90.81 191 ASN A N 1
ATOM 1472 C CA . ASN A 1 191 ? 14.729 -8.949 -6.578 1.00 90.81 191 ASN A CA 1
ATOM 1473 C C . ASN A 1 191 ? 13.963 -8.170 -7.655 1.00 90.81 191 ASN A C 1
ATOM 1475 O O . ASN A 1 191 ? 13.639 -8.710 -8.717 1.00 90.81 191 ASN A O 1
ATOM 1479 N N . CYS A 1 192 ? 13.703 -6.881 -7.421 1.00 90.25 192 CYS A N 1
ATOM 1480 C CA . CYS A 1 192 ? 13.110 -6.033 -8.456 1.00 90.25 192 CYS A CA 1
ATOM 1481 C C . CYS A 1 192 ? 14.115 -5.774 -9.589 1.00 90.25 192 CYS A C 1
ATOM 1483 O O . CYS A 1 192 ? 15.312 -5.630 -9.351 1.00 90.25 192 CYS A O 1
ATOM 1485 N N . SER A 1 193 ? 13.631 -5.655 -10.825 1.00 79.12 193 SER A N 1
ATOM 1486 C CA . SER A 1 193 ? 14.452 -5.340 -11.998 1.00 79.12 193 SER A CA 1
ATOM 1487 C C . SER A 1 193 ? 14.934 -3.876 -11.961 1.00 79.12 193 SER A C 1
ATOM 1489 O O . SER A 1 193 ? 14.217 -2.931 -12.311 1.00 79.12 193 SER A O 1
ATOM 1491 N N . GLY A 1 194 ? 16.166 -3.668 -11.489 1.00 72.31 194 GLY A N 1
ATOM 1492 C CA . GLY A 1 194 ? 16.827 -2.365 -11.350 1.00 72.31 194 GLY A CA 1
ATOM 1493 C C . GLY A 1 194 ? 18.348 -2.493 -11.446 1.00 72.31 194 GLY A C 1
ATOM 1494 O O . GLY A 1 194 ? 18.866 -3.596 -11.483 1.00 72.31 194 GLY A O 1
ATOM 1495 N N . ARG A 1 195 ? 19.088 -1.379 -11.529 1.00 72.88 195 ARG A N 1
ATOM 1496 C CA . ARG A 1 195 ? 20.567 -1.445 -11.517 1.00 72.88 195 ARG A CA 1
ATOM 1497 C C . ARG A 1 195 ? 21.100 -1.843 -10.140 1.00 72.88 195 ARG A C 1
ATOM 1499 O O . ARG A 1 195 ? 22.092 -2.559 -10.057 1.00 72.88 195 ARG A O 1
ATOM 1506 N N . ASP A 1 196 ? 20.382 -1.444 -9.095 1.00 76.06 196 ASP A N 1
ATOM 1507 C CA . ASP A 1 196 ? 20.721 -1.711 -7.707 1.00 76.06 196 ASP A CA 1
ATOM 1508 C C . ASP A 1 196 ? 19.763 -2.764 -7.149 1.00 76.06 196 ASP A C 1
ATOM 1510 O O . ASP A 1 196 ? 18.613 -2.488 -6.824 1.00 76.06 196 ASP A O 1
ATOM 1514 N N . TYR A 1 197 ? 20.226 -4.014 -7.098 1.00 80.88 197 TYR A N 1
ATOM 1515 C CA . TYR A 1 197 ? 19.459 -5.139 -6.545 1.00 80.88 197 TYR A CA 1
ATOM 1516 C C . TYR A 1 197 ? 19.654 -5.307 -5.034 1.00 80.88 197 TYR A C 1
ATOM 1518 O O . TYR A 1 197 ? 19.016 -6.159 -4.414 1.00 80.88 197 TYR A O 1
ATOM 1526 N N . ARG A 1 198 ? 20.570 -4.538 -4.437 1.00 84.12 198 ARG A N 1
ATOM 1527 C CA . ARG A 1 198 ? 20.912 -4.653 -3.017 1.00 84.12 198 ARG A CA 1
ATOM 1528 C C . ARG A 1 198 ? 19.760 -4.124 -2.172 1.00 84.12 198 ARG A C 1
ATOM 1530 O O . ARG A 1 198 ? 19.122 -3.150 -2.546 1.00 84.12 198 ARG A O 1
ATOM 1537 N N . ASN A 1 199 ? 19.518 -4.756 -1.028 1.00 88.94 199 ASN A N 1
ATOM 1538 C CA . ASN A 1 199 ? 18.507 -4.330 -0.058 1.00 88.94 199 ASN A CA 1
ATOM 1539 C C . ASN A 1 199 ? 17.067 -4.373 -0.593 1.00 88.94 199 ASN A C 1
ATOM 1541 O O . ASN A 1 199 ? 16.236 -3.584 -0.160 1.00 88.94 199 ASN A O 1
ATOM 1545 N N . CYS A 1 200 ? 16.741 -5.271 -1.531 1.00 93.06 200 CYS A N 1
ATOM 1546 C CA . CYS A 1 200 ? 15.341 -5.480 -1.889 1.00 93.06 200 CYS A CA 1
ATOM 1547 C C . CYS A 1 200 ? 14.557 -5.958 -0.659 1.00 93.06 200 CYS A C 1
ATOM 1549 O O . CYS A 1 200 ? 14.838 -7.025 -0.124 1.00 93.06 200 CYS A O 1
ATOM 1551 N N . GLN A 1 201 ? 13.559 -5.180 -0.245 1.00 94.00 201 GLN A N 1
ATOM 1552 C CA . GLN A 1 201 ? 12.594 -5.574 0.781 1.00 94.00 201 GLN A CA 1
ATOM 1553 C C . GLN A 1 201 ? 11.271 -5.942 0.106 1.00 94.00 201 GLN A C 1
ATOM 1555 O O . GLN A 1 201 ? 10.516 -5.037 -0.267 1.00 94.00 201 GLN A O 1
ATOM 1560 N N . PRO A 1 202 ? 11.025 -7.234 -0.162 1.00 94.62 202 PRO A N 1
ATOM 1561 C CA . PRO A 1 202 ? 9.811 -7.661 -0.827 1.00 94.62 202 PRO A CA 1
ATOM 1562 C C . PRO A 1 202 ? 8.616 -7.605 0.127 1.00 94.62 202 PRO A C 1
ATOM 1564 O O . PRO A 1 202 ? 8.704 -8.028 1.274 1.00 94.62 202 PRO A O 1
ATOM 1567 N N . VAL A 1 203 ? 7.492 -7.124 -0.389 1.00 96.12 203 VAL A N 1
ATOM 1568 C CA . VAL A 1 203 ? 6.177 -7.168 0.244 1.00 96.12 203 VAL A CA 1
ATOM 1569 C C . VAL A 1 203 ? 5.234 -7.940 -0.656 1.00 96.12 203 VAL A C 1
ATOM 1571 O O . VAL A 1 203 ? 5.172 -7.691 -1.863 1.00 96.12 203 VAL A O 1
ATOM 1574 N N . TYR A 1 204 ? 4.491 -8.866 -0.071 1.00 95.19 204 TYR A N 1
ATOM 1575 C CA . TYR A 1 204 ? 3.521 -9.698 -0.775 1.00 95.19 204 TYR A CA 1
ATOM 1576 C C . TYR A 1 204 ? 2.165 -9.554 -0.118 1.00 95.19 204 TYR A C 1
ATOM 1578 O O . TYR A 1 204 ? 2.084 -9.286 1.076 1.00 95.19 204 TYR A O 1
ATOM 1586 N N . TRP A 1 205 ? 1.098 -9.741 -0.889 1.00 95.12 205 TRP A N 1
ATOM 1587 C CA . TRP A 1 205 ? -0.230 -9.811 -0.303 1.00 95.12 205 TRP A CA 1
ATOM 1588 C C . TRP A 1 205 ? -0.299 -10.937 0.730 1.00 95.12 205 TRP A C 1
ATOM 1590 O O . TRP A 1 205 ? 0.140 -12.051 0.470 1.00 95.12 205 TRP A O 1
ATOM 1600 N N . GLU A 1 206 ? -0.879 -10.653 1.885 1.00 93.88 206 GLU A N 1
ATOM 1601 C CA . GLU A 1 206 ? -1.228 -11.663 2.873 1.00 93.88 206 GLU A CA 1
ATOM 1602 C C . GLU A 1 206 ? -2.551 -11.269 3.522 1.00 93.88 206 GLU A C 1
ATOM 1604 O O . GLU A 1 206 ? -2.898 -10.088 3.602 1.00 93.88 206 GLU A O 1
ATOM 1609 N N . LYS A 1 207 ? -3.325 -12.264 3.951 1.00 91.25 207 LYS A N 1
ATOM 1610 C CA . LYS A 1 207 ? -4.564 -12.009 4.684 1.00 91.25 207 LYS A CA 1
ATOM 1611 C C . LYS A 1 207 ? -4.222 -11.797 6.154 1.00 91.25 207 LYS A C 1
ATOM 1613 O O . LYS A 1 207 ? -3.507 -12.608 6.737 1.00 91.25 207 LYS A O 1
ATOM 1618 N N . HIS A 1 208 ? -4.775 -10.745 6.749 1.00 91.44 208 HIS A N 1
ATOM 1619 C CA . HIS A 1 208 ? -4.584 -10.428 8.160 1.00 91.44 208 HIS A CA 1
ATOM 1620 C C . HIS A 1 208 ? -5.941 -10.216 8.839 1.00 91.44 208 HIS A C 1
ATOM 1622 O O . HIS A 1 208 ? -6.815 -9.563 8.265 1.00 91.44 208 HIS A O 1
ATOM 1628 N N . ALA A 1 209 ? -6.123 -10.763 10.046 1.00 91.25 209 ALA A N 1
ATOM 1629 C CA . ALA A 1 209 ? -7.368 -10.604 10.807 1.00 91.25 209 ALA A CA 1
ATOM 1630 C C . ALA A 1 209 ? -7.613 -9.127 11.161 1.00 91.25 209 ALA A C 1
ATOM 1632 O O . ALA A 1 209 ? -8.703 -8.605 10.956 1.00 91.25 209 ALA A O 1
ATOM 1633 N N . ASP A 1 210 ? -6.553 -8.426 11.566 1.00 93.25 210 ASP A N 1
ATOM 1634 C CA . ASP A 1 210 ? -6.596 -7.006 11.943 1.00 93.25 210 ASP A CA 1
ATOM 1635 C C . ASP A 1 210 ? -6.471 -6.037 10.753 1.00 93.25 210 ASP A C 1
ATOM 1637 O O . ASP A 1 210 ? -6.016 -4.904 10.913 1.00 93.25 210 ASP A O 1
ATOM 1641 N N . TRP A 1 211 ? -6.836 -6.464 9.539 1.00 94.56 211 TRP A N 1
ATOM 1642 C CA . TRP A 1 211 ? -6.679 -5.641 8.332 1.00 94.56 211 TRP A CA 1
ATOM 1643 C C . TRP A 1 211 ? -7.342 -4.263 8.459 1.00 94.56 211 TRP A C 1
ATOM 1645 O O . TRP A 1 211 ? -6.747 -3.249 8.098 1.00 94.56 211 TRP A O 1
ATOM 1655 N N . GLU A 1 212 ? -8.548 -4.209 9.026 1.00 95.06 212 GLU A N 1
ATOM 1656 C CA . GLU A 1 212 ? -9.266 -2.949 9.249 1.00 95.06 212 GLU A CA 1
ATOM 1657 C C . GLU A 1 212 ? -8.502 -1.997 10.168 1.00 95.06 212 GLU A C 1
ATOM 1659 O O . GLU A 1 212 ? -8.388 -0.808 9.868 1.00 95.06 212 GLU A O 1
ATOM 1664 N N . LEU A 1 213 ? -7.933 -2.523 11.256 1.00 94.69 213 LEU A N 1
ATOM 1665 C CA . LEU A 1 213 ? -7.133 -1.740 12.188 1.00 94.69 213 LEU A CA 1
ATOM 1666 C C . LEU A 1 213 ? -5.869 -1.209 11.505 1.00 94.69 213 LEU A C 1
ATOM 1668 O O . LEU A 1 213 ? -5.578 -0.022 11.619 1.00 94.69 213 LEU A O 1
ATOM 1672 N N . LEU A 1 214 ? -5.163 -2.047 10.739 1.00 95.25 214 LEU A N 1
ATOM 1673 C CA . LEU A 1 214 ? -3.967 -1.644 9.990 1.00 95.25 214 LEU A CA 1
ATOM 1674 C C . LEU A 1 214 ? -4.267 -0.521 8.991 1.00 95.25 214 LEU A C 1
ATOM 1676 O O . LEU A 1 214 ? -3.531 0.469 8.921 1.00 95.25 214 LEU A O 1
ATOM 1680 N N . VAL A 1 215 ? -5.365 -0.642 8.239 1.00 96.00 215 VAL A N 1
ATOM 1681 C CA . VAL A 1 215 ? -5.810 0.397 7.302 1.00 96.00 215 VAL A CA 1
ATOM 1682 C C . VAL A 1 215 ? -6.174 1.679 8.049 1.00 96.00 215 VAL A C 1
ATOM 1684 O O . VAL A 1 215 ? -5.721 2.757 7.658 1.00 96.00 215 VAL A O 1
ATOM 1687 N N . LYS A 1 216 ? -6.927 1.578 9.151 1.00 95.44 216 LYS A N 1
ATOM 1688 C CA . LYS A 1 216 ? -7.307 2.727 9.979 1.00 95.44 216 LYS A CA 1
ATOM 1689 C C . LYS A 1 216 ? -6.078 3.455 10.530 1.00 95.44 216 LYS A C 1
ATOM 1691 O O . LYS A 1 216 ? -5.950 4.658 10.332 1.00 95.44 216 LYS A O 1
ATOM 1696 N N . THR A 1 217 ? -5.136 2.738 11.142 1.00 94.06 217 THR A N 1
ATOM 1697 C CA . THR A 1 217 ? -3.886 3.316 11.661 1.00 94.06 217 THR A CA 1
ATOM 1698 C C . THR A 1 217 ? -3.056 3.968 10.553 1.00 94.06 217 THR A C 1
ATOM 1700 O O . THR A 1 217 ? -2.439 5.009 10.774 1.00 94.06 217 THR A O 1
ATOM 1703 N N . SER A 1 218 ? -3.074 3.408 9.341 1.00 95.06 218 SER A N 1
ATOM 1704 C CA . SER A 1 218 ? -2.371 3.974 8.183 1.00 95.06 218 SER A CA 1
ATOM 1705 C C . SER A 1 218 ? -2.975 5.301 7.702 1.00 95.06 218 SER A C 1
ATOM 1707 O O . SER A 1 218 ? -2.230 6.207 7.313 1.00 95.06 218 SER A O 1
ATOM 1709 N N . PHE A 1 219 ? -4.306 5.440 7.749 1.00 95.56 219 PHE A N 1
ATOM 1710 C CA . PHE A 1 219 ? -4.993 6.712 7.503 1.00 95.56 219 PHE A CA 1
ATOM 1711 C C . PHE A 1 219 ? -4.743 7.721 8.625 1.00 95.56 219 PHE A C 1
ATOM 1713 O O . PHE A 1 219 ? -4.359 8.853 8.338 1.00 95.56 219 PHE A O 1
ATOM 1720 N N . ASP A 1 220 ? -4.889 7.301 9.885 1.00 93.81 220 ASP A N 1
ATOM 1721 C CA . ASP A 1 220 ? -4.672 8.150 11.065 1.00 93.81 220 ASP A CA 1
ATOM 1722 C C . ASP A 1 220 ? -3.226 8.688 11.115 1.00 93.81 220 ASP A C 1
ATOM 1724 O O . ASP A 1 220 ? -2.978 9.804 11.572 1.00 93.81 220 ASP A O 1
ATOM 1728 N N . GLY A 1 221 ? -2.261 7.922 10.592 1.00 91.62 221 GLY A N 1
ATOM 1729 C CA . GLY A 1 221 ? -0.866 8.341 10.436 1.00 91.62 221 GLY A CA 1
ATOM 1730 C C . GLY A 1 221 ? -0.615 9.367 9.320 1.00 91.62 221 GLY A C 1
ATOM 1731 O O . GLY A 1 221 ? 0.494 9.884 9.220 1.00 91.62 221 GLY A O 1
ATOM 1732 N N . GLY A 1 222 ? -1.603 9.669 8.470 1.00 90.81 222 GLY A N 1
ATOM 1733 C CA . GLY A 1 222 ? -1.481 10.631 7.366 1.00 90.81 222 GLY A CA 1
ATOM 1734 C C . GLY A 1 222 ? -0.629 10.150 6.184 1.00 90.81 222 GLY A C 1
ATOM 1735 O O . GLY A 1 222 ? -0.280 10.936 5.303 1.00 90.81 222 GLY A O 1
ATOM 1736 N N . HIS A 1 223 ? -0.275 8.865 6.150 1.00 87.25 223 HIS A N 1
ATOM 1737 C CA . HIS A 1 223 ? 0.589 8.291 5.117 1.00 87.25 223 HIS A CA 1
ATOM 1738 C C . HIS A 1 223 ? -0.202 7.680 3.948 1.00 87.25 223 HIS A C 1
ATOM 1740 O O . HIS A 1 223 ? 0.337 7.548 2.847 1.00 87.25 223 HIS A O 1
ATOM 1746 N N . LEU A 1 224 ? -1.475 7.346 4.175 1.00 94.06 224 LEU A N 1
ATOM 1747 C CA . LEU A 1 224 ? -2.380 6.746 3.197 1.00 94.06 224 LEU A CA 1
ATOM 1748 C C . LEU A 1 224 ? -3.318 7.804 2.586 1.00 94.06 224 LEU A C 1
ATOM 1750 O O . LEU A 1 224 ? -3.777 8.711 3.275 1.00 94.06 224 LEU A O 1
ATOM 1754 N N . GLY A 1 225 ? -3.599 7.713 1.285 1.00 93.62 225 GLY A N 1
ATOM 1755 C CA . GLY A 1 225 ? -4.472 8.651 0.553 1.00 93.62 225 GLY A CA 1
ATOM 1756 C C . GLY A 1 225 ? -3.733 9.815 -0.122 1.00 93.62 225 GLY A C 1
ATOM 1757 O O . GLY A 1 225 ? -4.311 10.561 -0.919 1.00 93.62 225 GLY A O 1
ATOM 1758 N N . THR A 1 226 ? -2.428 9.947 0.123 1.00 93.69 226 THR A N 1
ATOM 1759 C CA . THR A 1 226 ? -1.586 11.021 -0.429 1.00 93.69 226 THR A CA 1
ATOM 1760 C C . THR A 1 226 ? -1.431 10.951 -1.951 1.00 93.69 226 THR A C 1
ATOM 1762 O O . THR A 1 226 ? -1.099 11.950 -2.595 1.00 93.69 226 THR A O 1
ATOM 1765 N N . LYS A 1 227 ? -1.676 9.787 -2.567 1.00 93.94 227 LYS A N 1
ATOM 1766 C CA . LYS A 1 227 ? -1.517 9.579 -4.014 1.00 93.94 227 LYS A CA 1
ATOM 1767 C C . LYS A 1 227 ? -2.780 9.865 -4.819 1.00 93.94 227 LYS A C 1
ATOM 1769 O O . LYS A 1 227 ? -2.728 9.738 -6.042 1.00 93.94 227 LYS A O 1
ATOM 1774 N N . LYS A 1 228 ? -3.868 10.301 -4.168 1.00 94.62 228 LYS A N 1
ATOM 1775 C CA . LYS A 1 228 ? -5.154 10.646 -4.806 1.00 94.62 228 LYS A CA 1
ATOM 1776 C C . LYS A 1 228 ? -5.719 9.500 -5.655 1.00 94.62 228 LYS A C 1
ATOM 1778 O O . LYS A 1 228 ? -6.280 9.725 -6.727 1.00 94.62 228 LYS A O 1
ATOM 1783 N N . VAL A 1 229 ? -5.544 8.266 -5.181 1.00 96.06 229 VAL A N 1
ATOM 1784 C CA . VAL A 1 229 ? -6.090 7.076 -5.837 1.00 96.06 229 VAL A CA 1
ATOM 1785 C C . VAL A 1 229 ? -7.613 7.143 -5.808 1.00 96.06 229 VAL A C 1
ATOM 1787 O O . VAL A 1 229 ? -8.221 7.191 -4.739 1.00 96.06 229 VAL A O 1
ATOM 1790 N N . LYS A 1 230 ? -8.243 7.124 -6.987 1.00 94.31 230 LYS A N 1
ATOM 1791 C CA . LYS A 1 230 ? -9.706 6.995 -7.091 1.00 94.31 230 LYS A CA 1
ATOM 1792 C C . LYS A 1 230 ? -10.177 5.695 -6.437 1.00 94.31 230 LYS A C 1
ATOM 1794 O O . LYS A 1 230 ? -9.608 4.645 -6.726 1.00 94.31 230 LYS A O 1
ATOM 1799 N N . ASN A 1 231 ? -11.223 5.778 -5.614 1.00 93.38 231 ASN A N 1
ATOM 1800 C CA . ASN A 1 231 ? -11.835 4.643 -4.915 1.00 93.38 231 ASN A CA 1
ATOM 1801 C C . ASN A 1 231 ? -10.827 3.823 -4.089 1.00 93.38 231 ASN A C 1
ATOM 1803 O O . ASN A 1 231 ? -10.860 2.594 -4.101 1.00 93.38 231 ASN A O 1
ATOM 1807 N N . LEU A 1 232 ? -9.922 4.497 -3.367 1.00 95.94 232 LEU A N 1
ATOM 1808 C CA . LEU A 1 232 ? -8.900 3.833 -2.551 1.00 95.94 232 LEU A CA 1
ATOM 1809 C C . LEU A 1 232 ? -9.498 2.828 -1.548 1.00 95.94 232 LEU A C 1
ATOM 1811 O O . LEU A 1 232 ? -8.928 1.761 -1.362 1.00 95.94 232 LEU A O 1
ATOM 1815 N N . TYR A 1 233 ? -10.669 3.105 -0.968 1.00 95.69 233 TYR A N 1
ATOM 1816 C CA . TYR A 1 233 ? -11.350 2.151 -0.086 1.00 95.69 233 TYR A CA 1
ATOM 1817 C C . TYR A 1 233 ? -11.708 0.834 -0.783 1.00 95.69 233 TYR A C 1
ATOM 1819 O O . TYR A 1 233 ? -11.474 -0.219 -0.210 1.00 95.69 233 TYR A O 1
ATOM 1827 N N . VAL A 1 234 ? -12.156 0.870 -2.042 1.00 95.69 234 VAL A N 1
ATOM 1828 C CA . VAL A 1 234 ? -12.435 -0.344 -2.835 1.00 95.69 234 VAL A CA 1
ATOM 1829 C C . VAL A 1 234 ? -11.147 -1.108 -3.139 1.00 95.69 234 VAL A C 1
ATOM 1831 O O . VAL A 1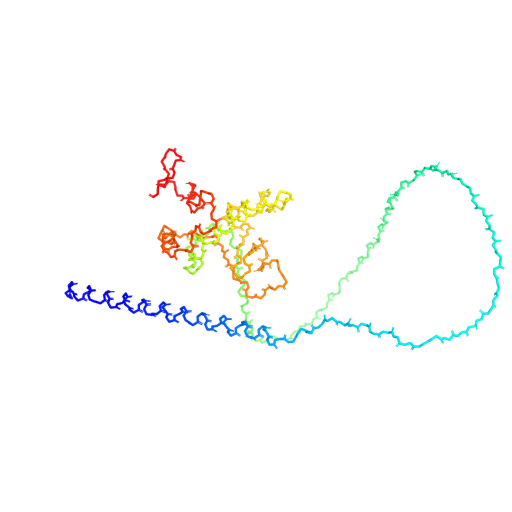 234 ? -11.111 -2.337 -3.127 1.00 95.69 234 VAL A O 1
ATOM 1834 N N . VAL A 1 235 ? -10.047 -0.382 -3.364 1.00 96.38 235 VAL A N 1
ATOM 1835 C CA . VAL A 1 235 ? -8.724 -0.996 -3.509 1.00 96.38 235 VAL A CA 1
ATOM 1836 C C . VAL A 1 235 ? -8.313 -1.700 -2.220 1.00 96.38 235 VAL A C 1
ATOM 1838 O O . VAL A 1 235 ? -7.806 -2.812 -2.303 1.00 96.38 235 VAL A O 1
ATOM 1841 N N . LEU A 1 236 ? -8.517 -1.092 -1.050 1.00 96.94 236 LEU A N 1
ATOM 1842 C CA . LEU A 1 236 ? -8.102 -1.631 0.252 1.00 96.94 236 LEU A CA 1
ATOM 1843 C C . LEU A 1 236 ? -9.025 -2.748 0.762 1.00 96.94 236 LEU A C 1
ATOM 1845 O O . LEU A 1 236 ? -8.538 -3.716 1.340 1.00 96.94 236 LEU A O 1
ATOM 1849 N N . PHE A 1 237 ? -10.324 -2.646 0.495 1.00 96.38 237 PHE A N 1
ATOM 1850 C CA . PHE A 1 237 ? -11.371 -3.573 0.914 1.00 96.38 237 PHE A CA 1
ATOM 1851 C C . PHE A 1 237 ? -12.133 -4.072 -0.316 1.00 96.38 237 PHE A C 1
ATOM 1853 O O . PHE A 1 237 ? -13.231 -3.596 -0.584 1.00 96.38 237 PHE A O 1
ATOM 1860 N N . PRO A 1 238 ? -11.571 -4.988 -1.115 1.00 93.88 238 PRO A N 1
ATOM 1861 C CA . PRO A 1 238 ? -12.285 -5.545 -2.257 1.00 93.88 238 PRO A CA 1
ATOM 1862 C C . PRO A 1 238 ? -13.502 -6.341 -1.776 1.00 93.88 238 PRO A C 1
ATOM 1864 O O . PRO A 1 238 ? -13.418 -7.061 -0.776 1.00 93.88 238 PRO A O 1
ATOM 1867 N N . GLU A 1 239 ? -14.613 -6.232 -2.497 1.00 93.00 239 GLU A N 1
ATOM 1868 C CA . GLU A 1 239 ? -15.882 -6.885 -2.157 1.00 93.00 239 GLU A CA 1
ATOM 1869 C C . GLU A 1 239 ? -15.734 -8.406 -2.027 1.00 93.00 239 GLU A C 1
ATOM 1871 O O . GLU A 1 239 ? -16.302 -9.007 -1.119 1.00 93.00 239 GLU A O 1
ATOM 1876 N N . GLU A 1 240 ? -14.878 -9.032 -2.844 1.00 91.94 240 GLU A N 1
ATOM 1877 C CA . GLU A 1 240 ? -14.676 -10.483 -2.805 1.00 91.94 240 GLU A CA 1
ATOM 1878 C C . GLU A 1 240 ? -14.001 -10.969 -1.513 1.00 91.94 240 GLU A C 1
ATOM 1880 O O . GLU A 1 240 ? -14.113 -12.145 -1.166 1.00 91.94 240 GLU A O 1
ATOM 1885 N N . LEU A 1 241 ? -13.274 -10.093 -0.809 1.00 90.25 241 LEU A N 1
ATOM 1886 C CA . LEU A 1 241 ? -12.593 -10.438 0.446 1.00 90.25 241 LEU A CA 1
ATOM 1887 C C . LEU A 1 241 ? -13.273 -9.835 1.678 1.00 90.25 241 LEU A C 1
ATOM 1889 O O . LEU A 1 241 ? -13.113 -10.377 2.769 1.00 90.25 241 LEU A O 1
ATOM 1893 N N . TYR A 1 242 ? -14.018 -8.740 1.513 1.00 92.88 242 TYR A N 1
ATOM 1894 C CA . TYR A 1 242 ? -14.685 -8.014 2.594 1.00 92.88 242 TYR A CA 1
ATOM 1895 C C . TYR A 1 242 ? -16.144 -7.707 2.227 1.00 92.88 242 TYR A C 1
ATOM 1897 O O . TYR A 1 242 ? -16.531 -6.538 2.205 1.00 92.88 242 TYR A O 1
ATOM 1905 N N . PRO A 1 243 ? -16.983 -8.727 1.961 1.00 93.44 243 PRO A N 1
ATOM 1906 C CA . PRO A 1 243 ? -18.358 -8.508 1.509 1.00 93.44 243 PRO A CA 1
ATOM 1907 C C . PRO A 1 243 ? -19.194 -7.733 2.536 1.00 93.44 243 PRO A C 1
ATOM 1909 O O . PRO A 1 243 ? -20.040 -6.935 2.161 1.00 93.44 243 PRO A O 1
ATOM 1912 N N . GLY A 1 244 ? -18.906 -7.877 3.836 1.00 93.44 244 GLY A N 1
ATOM 1913 C CA . GLY A 1 244 ? -19.589 -7.132 4.903 1.00 93.44 244 GLY A CA 1
ATOM 1914 C C . GLY A 1 244 ? -19.335 -5.618 4.904 1.00 93.44 244 GLY A C 1
ATOM 1915 O O . GLY A 1 244 ? -20.015 -4.896 5.624 1.00 93.44 244 GLY A O 1
ATOM 1916 N N . LYS A 1 245 ? -18.376 -5.128 4.106 1.00 92.06 245 LYS A N 1
ATOM 1917 C CA . LYS A 1 245 ? -18.148 -3.693 3.880 1.00 92.06 245 LYS A CA 1
ATOM 1918 C C . LYS A 1 245 ? -18.996 -3.130 2.743 1.00 92.06 245 LYS A C 1
ATOM 1920 O O . LYS A 1 245 ? -18.846 -1.958 2.419 1.00 92.06 245 LYS A O 1
ATOM 1925 N N . TYR A 1 246 ? -19.853 -3.937 2.124 1.00 94.88 246 TYR A N 1
ATOM 1926 C CA . TYR A 1 246 ? -20.681 -3.518 1.005 1.00 94.88 246 TYR A CA 1
ATOM 1927 C C . TYR A 1 246 ? -22.157 -3.770 1.296 1.00 94.88 246 TYR A C 1
ATOM 1929 O O . TYR A 1 246 ? -22.536 -4.819 1.813 1.00 94.88 246 TYR A O 1
ATOM 1937 N N . GLN A 1 247 ? -22.992 -2.801 0.933 1.00 93.88 247 GLN A N 1
ATOM 1938 C CA . GLN A 1 247 ? -24.444 -2.925 0.926 1.00 93.88 247 GLN A CA 1
ATOM 1939 C C . GLN A 1 247 ? -24.953 -2.408 -0.419 1.00 93.88 247 GLN A C 1
ATOM 1941 O O . GLN A 1 247 ? -24.625 -1.291 -0.814 1.00 93.88 247 GLN A O 1
ATOM 1946 N N . ASP A 1 248 ? -25.688 -3.244 -1.157 1.00 90.94 248 ASP A N 1
ATOM 1947 C CA . ASP A 1 248 ? -26.210 -2.928 -2.496 1.00 90.94 248 ASP A CA 1
ATOM 1948 C C . ASP A 1 248 ? -25.126 -2.423 -3.478 1.00 90.94 248 ASP A C 1
ATOM 1950 O O . ASP A 1 248 ? -25.336 -1.499 -4.263 1.00 90.94 248 ASP A O 1
ATOM 1954 N N . GLY A 1 249 ? -23.922 -3.006 -3.400 1.00 84.31 249 GLY A N 1
ATOM 1955 C CA . GLY A 1 249 ? -22.764 -2.632 -4.224 1.00 84.31 249 GLY A CA 1
ATOM 1956 C C . GLY A 1 249 ? -22.075 -1.321 -3.816 1.00 84.31 249 GLY A C 1
ATOM 1957 O O . GLY A 1 249 ? -21.121 -0.898 -4.470 1.00 84.31 249 GLY A O 1
ATOM 1958 N N . CYS A 1 250 ? -22.520 -0.674 -2.735 1.00 86.62 250 CYS A N 1
ATOM 1959 C CA . CYS A 1 250 ? -21.916 0.541 -2.194 1.00 86.62 250 CYS A CA 1
ATOM 1960 C C . CYS A 1 250 ? -21.021 0.224 -0.990 1.00 86.62 250 CYS A C 1
ATOM 1962 O O . CYS A 1 250 ? -21.410 -0.541 -0.112 1.00 86.62 250 CYS A O 1
ATOM 1964 N N . PHE A 1 251 ? -19.834 0.838 -0.929 1.00 89.69 251 PHE A N 1
ATOM 1965 C CA . PHE A 1 251 ? -18.923 0.696 0.210 1.00 89.69 251 PHE A CA 1
ATOM 1966 C C . PHE A 1 251 ? -19.469 1.434 1.444 1.00 89.69 251 PHE A C 1
ATOM 1968 O O . PHE A 1 251 ? -19.701 2.644 1.396 1.00 89.69 251 PHE A O 1
ATOM 1975 N N . MET A 1 252 ? -19.623 0.703 2.544 1.00 86.19 252 MET A N 1
ATOM 1976 C CA . MET A 1 252 ? -20.060 1.170 3.856 1.00 86.19 252 MET A CA 1
ATOM 1977 C C . MET A 1 252 ? -18.805 1.363 4.719 1.00 86.19 252 MET A C 1
ATOM 1979 O O . MET A 1 252 ? -18.178 0.387 5.136 1.00 86.19 252 MET A O 1
ATOM 1983 N N . GLY A 1 253 ? -18.382 2.623 4.875 1.00 78.62 253 GLY A N 1
ATOM 1984 C CA . GLY A 1 253 ? -17.147 3.012 5.575 1.00 78.62 253 GLY A CA 1
ATOM 1985 C C . GLY A 1 253 ? -17.096 2.642 7.049 1.00 78.62 253 GLY A C 1
ATOM 1986 O O . GLY A 1 253 ? -18.170 2.572 7.684 1.00 78.62 253 GLY A O 1
#

Radius of gyration: 34.05 Å; chains: 1; bounding box: 80×73×106 Å

Foldseek 3Di:
DDPVVVVVVVVVVVVVVVVVVVVVVVVVVVVVVVVVVVVVPDPPPDDDDPDDDDDDDDDDDDDDDDDDDDDDDDDDDDDDPDDDDDDDDDDDDDDDDDDDDDDDDDDDDDDDPPPDDDDPDPDDQPQDDPVLLLCVLVLLQLLLLCVVPPPPPQCDDQPVRHHRSDLVCLQVVQWWAFPVVRATHGPPGPAGPDPDRPPGDTHGDGDHPCLVVSNVVCVVVVNHCPSVRPPSVCSSQPCVRNVVQDDPNDGND

Sequence (253 aa):
MDTRQLVQELDALRGNFAKYRVEMALHIDSLERRLNAAESALPHSGRPKAASQCPPLRSTLSPAPASNHGHSSTMPGFTEHRRHPHAPLPIITAPAPSSHLRAPAFPTSPYVHQQQPSQTGFAPVNTGSSENATFLPFVLEKIAASSQKKSRGDNRTCACGRPTFDVKCFRDHHFGWCLSHQRPIMHGLQNCSGRDYRNCQPVYWEKHADWELLVKTSFDGGHLGTKKVKNLYVVLFPEELYPGKYQDGCFMG